Protein AF-A0A6N9BEQ2-F1 (afdb_monomer)

Secondary structure (DSSP, 8-state):
---EEEEEEETTEEEEEEEEEE-TTT--BS--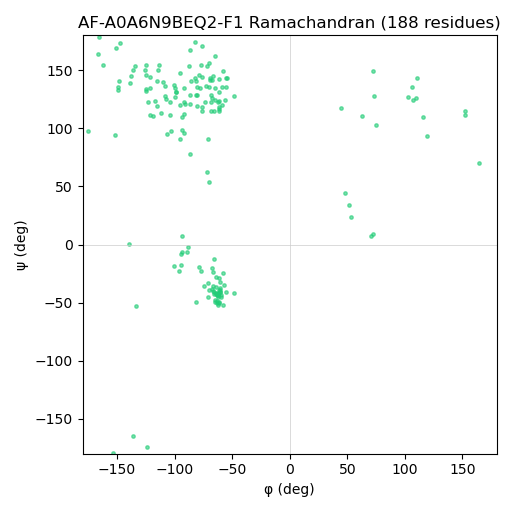-EEE--HIIIIIHHHHHHHHHHHHHHHHPPPEEEEE-TTS--EEEEEPPPPHHHHHHHHHHHHHHHHHHHHHHTS-SS-EEE--TT---EEEE-S--EEPPP---------------------------------PPPP-------------------

Mean predicted aligned error: 17.9 Å

Solvent-accessible surface area (backbone atoms only — not comparable to full-atom values): 12568 Å² total; per-residue (Å²): 105,76,52,73,42,60,64,48,78,59,94,95,44,48,28,41,32,45,28,37,42,20,28,74,93,73,69,39,87,29,59,86,53,52,73,47,61,51,55,56,62,67,48,52,46,55,50,53,46,52,48,53,33,53,51,25,48,58,58,27,56,59,68,67,48,76,48,62,49,99,82,70,81,52,78,48,76,50,68,58,80,76,51,72,69,24,52,52,27,42,51,50,23,52,51,42,60,50,52,46,49,58,54,58,74,68,37,74,93,60,66,46,72,48,62,68,95,82,64,76,72,37,77,49,68,81,47,84,70,43,70,53,76,76,83,70,86,74,70,84,73,83,90,77,86,88,87,83,86,83,85,87,87,90,83,83,84,90,89,88,81,82,84,88,80,93,77,86,83,85,85,82,82,85,76,88,81,86,90,88,85,89,82,90,90,82,89,85,89,131

Radius of gyration: 37.31 Å; Cα contacts (8 Å, |Δi|>4): 186; chains: 1; bounding box: 95×75×90 Å

Foldseek 3Di:
DWDWDQWDDDPNFIWGFTKTKAAPVPRDGDFDFDKAFLCCLPPVLLVVLVVLLVVLLVLLAFDWDWDADPVNPDTDTDTDDGDPRSVVSVVVSVVSVVVSVV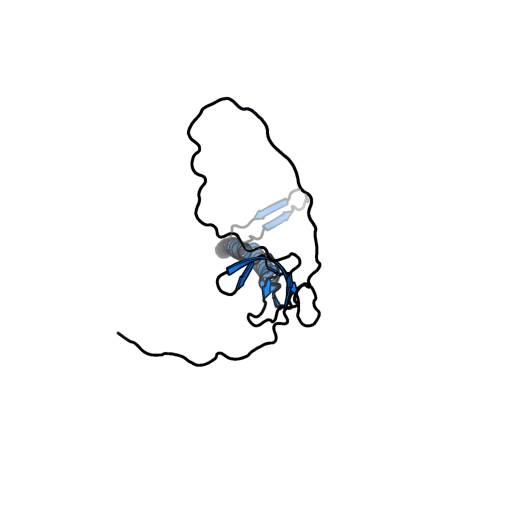SNVPGDPGIDTHDDPPRDIDMDTPDPIHGDPPPPPCDPDDDDDDDDDDDDDDDDDDDDDDDDDDDDDDDDDDDDDDDDDDDDDDDDDD

Nearest PDB structures (foldseek):
  6nr8-assembly1_4  TM=3.862E-01  e=1.967E+00  Homo sapiens
  6wd8-assembly1_L  TM=2.494E-01  e=7.812E+00  Escherichia coli

Sequence (190 aa):
MVIRIDRLALAGRSWAIEGWAVDPGCACYGIPGEVDRHWFQRVLLPSALAFAEGFLDAAARTARVVSRDASGNSITVESAAPRHRQQVHAGAAQAARLASRVLLESAPDGPTVRVPADTELVLVVTAPPEPERRADGAGPAPRGGLSGRDAPARGATPTRGSAPTRGAAPVAVIEGARGAVIAPGAGGAQ

Structure (mmCIF, N/CA/C/O backbone):
data_AF-A0A6N9BEQ2-F1
#
_entry.id   AF-A0A6N9BEQ2-F1
#
loop_
_atom_site.group_PDB
_atom_site.id
_atom_site.type_symbol
_atom_site.label_atom_id
_atom_site.label_alt_id
_atom_site.label_comp_id
_atom_site.label_asym_id
_atom_site.label_entity_id
_atom_site.label_seq_id
_atom_site.pdbx_PDB_ins_code
_atom_site.Cartn_x
_atom_site.Cartn_y
_atom_site.Cartn_z
_atom_site.occupancy
_atom_site.B_iso_or_equiv
_atom_site.auth_seq_id
_atom_site.auth_comp_id
_atom_site.auth_asym_id
_atom_site.auth_atom_id
_atom_site.pdbx_PDB_model_num
ATOM 1 N N . MET A 1 1 ? -4.927 4.057 15.854 1.00 84.25 1 MET A N 1
ATOM 2 C CA . MET A 1 1 ? -6.253 3.538 15.442 1.00 84.25 1 MET A CA 1
ATOM 3 C C . MET A 1 1 ? -7.146 3.534 16.670 1.00 84.25 1 MET A C 1
ATOM 5 O O . MET A 1 1 ? -6.615 3.276 17.739 1.00 84.25 1 MET A O 1
ATOM 9 N N . VAL A 1 2 ? -8.445 3.811 16.542 1.00 89.25 2 VAL A N 1
ATOM 10 C CA . VAL A 1 2 ? -9.420 3.723 17.645 1.00 89.25 2 VAL A CA 1
ATOM 11 C C . VAL A 1 2 ? -10.502 2.727 17.234 1.00 89.25 2 VAL A C 1
ATOM 13 O O . VAL A 1 2 ? -10.957 2.787 16.094 1.00 89.25 2 VAL A O 1
ATOM 16 N N . ILE A 1 3 ? -10.895 1.819 18.132 1.00 90.50 3 ILE A N 1
ATOM 17 C CA . ILE A 1 3 ? -12.021 0.902 17.910 1.00 90.50 3 ILE A CA 1
ATOM 18 C C . ILE A 1 3 ? -13.191 1.356 18.782 1.00 90.50 3 ILE A C 1
ATOM 20 O O . ILE A 1 3 ? -13.053 1.481 20.000 1.00 90.50 3 ILE A O 1
ATOM 24 N N . ARG A 1 4 ? -14.336 1.583 18.136 1.00 92.62 4 ARG A N 1
ATOM 25 C CA . ARG A 1 4 ? -15.634 1.776 18.785 1.00 92.62 4 ARG A CA 1
ATOM 26 C C . ARG A 1 4 ? -16.415 0.466 18.702 1.00 92.62 4 ARG A C 1
ATOM 28 O O . ARG A 1 4 ? -16.392 -0.197 17.665 1.00 92.62 4 ARG A O 1
ATOM 35 N N . ILE A 1 5 ? -17.066 0.087 19.792 1.00 92.81 5 ILE A N 1
ATOM 36 C CA . ILE A 1 5 ? -17.855 -1.136 19.921 1.00 92.81 5 ILE A CA 1
ATOM 37 C C . ILE A 1 5 ? -19.290 -0.713 20.226 1.00 92.81 5 ILE A C 1
ATOM 39 O O . ILE A 1 5 ? -19.574 -0.212 21.309 1.00 92.81 5 ILE A O 1
ATOM 43 N N . ASP A 1 6 ? -20.175 -0.928 19.251 1.00 94.50 6 ASP A N 1
ATOM 44 C CA . ASP A 1 6 ? -21.575 -0.470 19.294 1.00 94.50 6 ASP A CA 1
ATOM 45 C C . ASP A 1 6 ? -22.544 -1.546 19.823 1.00 94.50 6 ASP A C 1
ATOM 47 O O . ASP A 1 6 ? -23.736 -1.307 20.030 1.00 94.50 6 ASP A O 1
ATOM 51 N N . ARG A 1 7 ? -22.050 -2.778 20.004 1.00 92.38 7 ARG A N 1
ATOM 52 C CA . ARG A 1 7 ? -22.847 -3.920 20.455 1.00 92.38 7 ARG A CA 1
ATOM 53 C C . ARG A 1 7 ? -22.035 -4.898 21.285 1.00 92.38 7 ARG A C 1
ATOM 55 O O . ARG A 1 7 ? -20.910 -5.238 20.931 1.00 92.38 7 ARG A O 1
ATOM 62 N N . LEU A 1 8 ? -22.666 -5.416 22.334 1.00 91.12 8 LEU A N 1
ATOM 63 C CA . LEU A 1 8 ? -22.169 -6.534 23.130 1.00 91.12 8 LEU A CA 1
ATOM 64 C C . LEU A 1 8 ? -23.119 -7.726 22.979 1.00 91.12 8 LEU A C 1
ATOM 66 O O . LEU A 1 8 ? -24.340 -7.554 22.959 1.00 91.12 8 LEU A O 1
ATOM 70 N N . ALA A 1 9 ? -22.569 -8.937 22.895 1.00 92.00 9 ALA A N 1
ATOM 71 C CA . ALA A 1 9 ? -23.327 -10.184 22.922 1.00 92.00 9 ALA A CA 1
ATOM 72 C C . ALA A 1 9 ? -22.812 -11.068 24.066 1.00 92.00 9 ALA A C 1
ATOM 74 O O . ALA A 1 9 ? -21.630 -11.393 24.123 1.00 92.00 9 ALA A O 1
ATOM 75 N N . LEU A 1 10 ? -23.699 -11.444 24.988 1.00 89.62 10 LEU A N 1
ATOM 76 C CA . LEU A 1 10 ? -23.368 -12.222 26.186 1.00 89.62 10 LEU A CA 1
ATOM 77 C C . LEU A 1 10 ? -24.565 -13.101 26.573 1.00 89.62 10 LEU A C 1
ATOM 79 O O . LEU A 1 10 ? -25.706 -12.638 26.610 1.00 89.62 10 LEU A O 1
ATOM 83 N N . ALA A 1 11 ? -24.317 -14.384 26.850 1.00 90.31 11 ALA A N 1
ATOM 84 C CA . ALA A 1 11 ? -25.346 -15.358 27.242 1.00 90.31 11 ALA A CA 1
ATOM 85 C C . ALA A 1 11 ? -26.607 -15.350 26.337 1.00 90.31 11 ALA A C 1
ATOM 87 O O . ALA A 1 11 ? -27.739 -15.345 26.824 1.00 90.31 11 ALA A O 1
ATOM 88 N N . GLY A 1 12 ? -26.414 -15.293 25.011 1.00 91.44 12 GLY A N 1
ATOM 89 C CA . GLY A 1 12 ? -27.498 -15.342 24.017 1.00 91.44 12 GLY A CA 1
ATOM 90 C C . GLY A 1 12 ? -28.378 -14.086 23.924 1.00 91.44 12 GLY A C 1
ATOM 91 O O . GLY A 1 12 ? -29.398 -14.109 23.236 1.00 91.44 12 GLY A O 1
ATOM 92 N N . ARG A 1 13 ? -28.007 -12.994 24.600 1.00 90.88 13 ARG A N 1
ATOM 93 C CA . ARG A 1 13 ? -28.649 -11.675 24.494 1.00 90.88 13 ARG A CA 1
ATOM 94 C C . ARG A 1 13 ? -27.679 -10.672 23.873 1.00 90.88 13 ARG A C 1
ATOM 96 O O . ARG A 1 13 ? -26.465 -10.847 23.981 1.00 90.88 13 ARG A O 1
ATOM 103 N N . SER A 1 14 ? -28.219 -9.635 23.233 1.00 91.44 14 SER A N 1
ATOM 104 C CA . SER A 1 14 ? -27.434 -8.505 22.737 1.00 91.44 14 SER A CA 1
ATOM 105 C C . SER A 1 14 ? -27.916 -7.194 23.347 1.00 91.44 14 SER A C 1
ATOM 107 O O . SER A 1 14 ? -29.109 -7.007 23.599 1.00 91.44 14 SER A O 1
ATOM 109 N N . TRP A 1 15 ? -26.963 -6.305 23.602 1.00 91.50 15 TRP A N 1
ATOM 110 C CA . TRP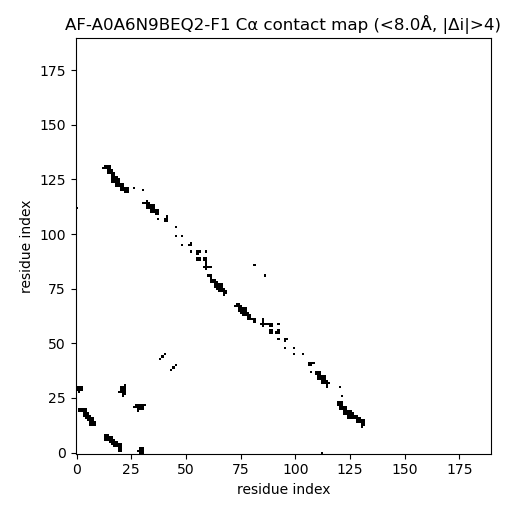 A 1 15 ? -27.185 -4.964 24.116 1.00 91.50 15 TRP A CA 1
ATOM 111 C C . TRP A 1 15 ? -26.541 -3.968 23.164 1.00 91.50 15 TRP A C 1
ATOM 113 O O . TRP A 1 15 ? -25.382 -4.148 22.774 1.00 91.50 15 TRP A O 1
ATOM 123 N N . ALA A 1 16 ? -27.284 -2.917 22.832 1.00 92.75 16 ALA A N 1
ATOM 124 C CA . ALA A 1 16 ? -26.704 -1.717 22.259 1.00 92.75 16 ALA A CA 1
ATOM 125 C C . ALA A 1 16 ? -25.864 -1.040 23.347 1.00 92.75 16 ALA A C 1
ATOM 127 O O . ALA A 1 16 ? -26.328 -0.849 24.475 1.00 92.75 16 ALA A O 1
ATOM 128 N N . ILE A 1 17 ? -24.617 -0.719 23.015 1.00 93.38 17 ILE A N 1
ATOM 129 C CA . ILE A 1 17 ? -23.694 -0.020 23.908 1.00 93.38 17 ILE A CA 1
ATOM 130 C C . ILE A 1 17 ? -23.000 1.091 23.136 1.00 93.38 17 ILE A C 1
ATOM 132 O O . ILE A 1 17 ? -22.811 0.985 21.930 1.00 93.38 17 ILE A O 1
ATOM 136 N N . GLU A 1 18 ? -22.575 2.133 23.838 1.00 93.31 18 GLU A N 1
ATOM 137 C CA . GLU A 1 18 ? -21.531 3.014 23.331 1.00 93.31 18 GLU A CA 1
ATOM 138 C C . GLU A 1 18 ? -20.248 2.655 24.079 1.00 93.31 18 GLU A C 1
ATOM 140 O O . GLU A 1 18 ? -20.169 2.810 25.300 1.00 93.31 18 GLU A O 1
ATOM 145 N N . GLY A 1 19 ? -19.284 2.075 23.366 1.00 91.62 19 GLY A N 1
ATOM 146 C CA . GLY A 1 19 ? -18.069 1.540 23.961 1.00 91.62 19 GLY A CA 1
ATOM 147 C C . GLY A 1 19 ? -16.817 1.865 23.158 1.00 91.62 19 GLY A C 1
ATOM 148 O O . GLY A 1 19 ? -16.834 1.880 21.928 1.00 91.62 19 GLY A O 1
ATOM 149 N N . TRP A 1 20 ? -15.711 2.084 23.860 1.00 93.25 20 TRP A N 1
ATOM 150 C CA . TRP A 1 20 ? -14.403 2.372 23.279 1.00 93.25 20 TRP A CA 1
ATOM 151 C C . TRP A 1 20 ? -13.375 1.370 23.801 1.00 93.25 20 TRP A C 1
ATOM 153 O O . TRP A 1 20 ? -13.304 1.119 25.005 1.00 93.25 20 TRP A O 1
ATOM 163 N N . ALA A 1 21 ? -12.581 0.793 22.898 1.00 91.94 21 ALA A N 1
ATOM 164 C CA . ALA A 1 21 ? -11.468 -0.069 23.283 1.00 91.94 21 ALA A CA 1
ATOM 165 C C . ALA A 1 21 ? -10.249 0.780 23.680 1.00 91.94 21 ALA A C 1
ATOM 167 O O . ALA A 1 21 ? -9.817 1.651 22.913 1.00 91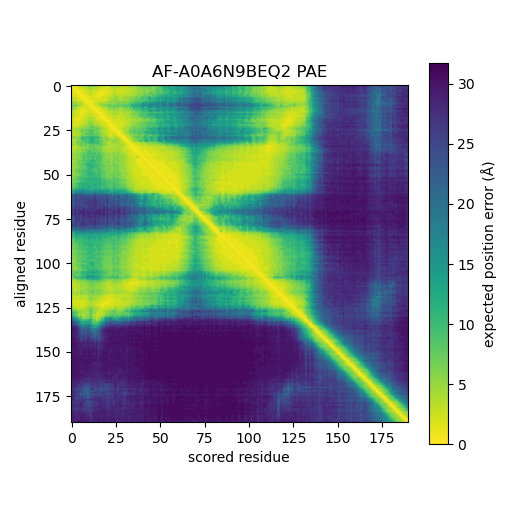.94 21 ALA A O 1
ATOM 168 N N . VAL A 1 22 ? -9.691 0.505 24.858 1.00 92.25 22 VAL A N 1
ATOM 169 C CA . VAL A 1 22 ? -8.506 1.175 25.413 1.00 92.25 22 VAL A CA 1
ATOM 170 C C . VAL A 1 22 ? -7.417 0.164 25.769 1.00 92.25 22 VAL A C 1
ATOM 172 O O . VAL A 1 22 ? -7.696 -1.009 26.029 1.00 92.25 22 VAL A O 1
ATOM 175 N N . ASP A 1 23 ? -6.172 0.636 25.776 1.00 90.31 23 ASP A N 1
ATOM 176 C CA . ASP A 1 23 ? -5.000 -0.147 26.179 1.00 90.31 23 ASP A CA 1
ATOM 177 C C . ASP A 1 23 ? -5.054 -0.463 27.695 1.00 90.31 23 ASP A C 1
ATOM 179 O O . ASP A 1 23 ? -5.181 0.477 28.491 1.00 90.31 23 ASP A O 1
ATOM 183 N N . PRO A 1 24 ? -4.951 -1.737 28.131 1.00 89.50 24 PRO A N 1
ATOM 184 C CA . PRO A 1 24 ? -4.977 -2.104 29.552 1.00 89.50 24 PRO A CA 1
ATOM 185 C C . PRO A 1 24 ? -3.830 -1.489 30.373 1.00 89.50 24 PRO A C 1
ATOM 187 O O . PRO A 1 24 ? -4.000 -1.241 31.565 1.00 89.50 24 PRO A O 1
ATOM 190 N N . GLY A 1 25 ? -2.673 -1.222 29.761 1.00 87.56 25 GLY A N 1
ATOM 191 C CA . GLY A 1 25 ? -1.476 -0.730 30.442 1.00 87.56 25 GLY A CA 1
ATOM 192 C C . GLY A 1 25 ? -1.508 0.758 30.797 1.00 87.56 25 GLY A C 1
ATOM 193 O O . GLY A 1 25 ? -0.794 1.176 31.708 1.00 87.56 25 GLY A O 1
ATOM 194 N N . CYS A 1 26 ? -2.322 1.569 30.110 1.00 87.75 26 CYS A N 1
ATOM 195 C CA . CYS A 1 26 ? -2.415 3.013 30.378 1.00 87.75 26 CYS A CA 1
ATOM 196 C C . CYS A 1 26 ? -3.828 3.614 30.324 1.00 87.75 26 CYS A C 1
ATOM 198 O O . CYS A 1 26 ? -3.970 4.822 30.510 1.00 87.75 26 CYS A O 1
ATOM 200 N N . ALA A 1 27 ? -4.865 2.809 30.058 1.00 86.94 27 ALA A N 1
ATOM 201 C CA . ALA A 1 27 ? -6.239 3.256 29.800 1.00 86.94 27 ALA A CA 1
ATOM 202 C C . ALA A 1 27 ? -6.350 4.323 28.686 1.00 86.94 27 ALA A C 1
ATOM 204 O O . ALA A 1 27 ? -7.301 5.107 28.638 1.00 86.94 27 ALA A O 1
ATOM 205 N N . CYS A 1 28 ? -5.370 4.362 27.779 1.00 87.00 28 CYS A N 1
ATOM 206 C CA . CYS A 1 28 ? -5.309 5.327 26.692 1.00 87.00 28 CYS A CA 1
ATOM 207 C C . CYS A 1 28 ? -6.243 4.934 25.543 1.00 87.00 28 CYS A C 1
ATOM 209 O O . CYS A 1 28 ? -6.376 3.757 25.203 1.00 87.00 28 CYS A O 1
ATOM 211 N N . TYR A 1 29 ? -6.819 5.931 24.867 1.00 83.88 29 TYR A N 1
ATOM 212 C CA . TYR A 1 29 ? -7.528 5.695 23.612 1.00 83.88 29 TYR A CA 1
ATOM 213 C C . TYR A 1 29 ? -6.561 5.286 22.503 1.00 83.88 29 TYR A C 1
ATOM 215 O O . TYR A 1 29 ? -5.678 6.048 22.106 1.00 83.88 29 TYR A O 1
ATOM 223 N N . GLY A 1 30 ? -6.821 4.112 21.938 1.00 80.00 30 GLY A N 1
ATOM 224 C CA . GLY A 1 30 ? -6.093 3.570 20.805 1.00 80.00 30 GLY A CA 1
ATOM 225 C C . GLY A 1 30 ? -5.236 2.370 21.176 1.00 80.00 30 GLY A C 1
ATOM 226 O O . GLY A 1 30 ? -4.667 2.291 22.256 1.00 80.00 30 GLY A O 1
ATOM 227 N N . ILE A 1 31 ? -5.188 1.420 20.249 1.00 82.69 31 ILE A N 1
ATOM 228 C CA . ILE A 1 31 ? -4.613 0.092 20.468 1.00 82.69 31 ILE A CA 1
ATOM 229 C C . ILE A 1 31 ? -3.194 0.057 19.886 1.00 82.69 31 ILE A C 1
ATOM 231 O O . ILE A 1 31 ? -3.018 0.527 18.750 1.00 82.69 31 ILE A O 1
ATOM 235 N N . PRO A 1 32 ? -2.194 -0.491 20.604 1.00 78.88 32 PRO A N 1
ATOM 236 C CA . PRO A 1 32 ? -0.874 -0.743 20.042 1.00 78.88 32 PRO A CA 1
ATOM 237 C C . PRO A 1 32 ? -0.981 -1.732 18.876 1.00 78.88 32 PRO A C 1
ATOM 239 O O . PRO A 1 32 ? -1.617 -2.778 18.970 1.00 78.88 32 PRO A O 1
ATOM 242 N N . GLY A 1 33 ? -0.364 -1.394 17.748 1.00 84.44 33 GLY A N 1
ATOM 243 C CA . GLY A 1 33 ? -0.406 -2.222 16.550 1.00 84.44 33 GLY A CA 1
ATOM 244 C C . GLY A 1 33 ? 0.701 -1.851 15.577 1.00 84.44 33 GLY A C 1
ATOM 245 O O . GLY A 1 33 ? 1.189 -0.718 15.562 1.00 84.44 33 GLY A O 1
ATOM 246 N N . GLU A 1 34 ? 1.098 -2.814 14.755 1.00 88.06 34 GLU A N 1
ATOM 247 C CA . GLU A 1 34 ? 2.148 -2.628 13.762 1.00 88.06 34 GLU A CA 1
ATOM 248 C C . GLU A 1 34 ? 1.626 -1.769 12.608 1.00 88.06 34 GLU A C 1
ATOM 250 O O . GLU A 1 34 ? 0.629 -2.100 11.962 1.00 88.06 34 GLU A O 1
ATOM 255 N N . VAL A 1 35 ? 2.295 -0.645 12.349 1.00 91.88 35 VAL A N 1
ATOM 256 C CA . VAL A 1 35 ? 1.926 0.284 11.274 1.00 91.88 35 VAL A CA 1
ATOM 257 C C . VAL A 1 35 ? 2.691 -0.079 10.006 1.00 91.88 35 VAL A C 1
ATOM 259 O O . VAL A 1 35 ? 3.818 0.378 9.797 1.00 91.88 35 VAL A O 1
ATOM 262 N N . ASP A 1 36 ? 2.053 -0.847 9.126 1.00 92.62 36 ASP A N 1
ATOM 263 C CA . ASP A 1 36 ? 2.535 -1.030 7.761 1.00 92.62 36 ASP A CA 1
ATOM 264 C C . ASP A 1 36 ? 2.216 0.230 6.947 1.00 92.62 36 ASP A C 1
ATOM 266 O O . ASP A 1 36 ? 1.059 0.610 6.752 1.00 92.62 36 ASP A O 1
ATOM 270 N N . ARG A 1 37 ? 3.265 0.926 6.505 1.00 93.75 37 ARG A N 1
ATOM 271 C CA . ARG A 1 37 ? 3.153 2.186 5.755 1.00 93.75 37 ARG A CA 1
ATOM 272 C C . ARG A 1 37 ? 3.065 1.980 4.243 1.00 93.75 37 ARG A C 1
ATOM 274 O O . ARG A 1 37 ? 2.900 2.976 3.534 1.00 93.75 37 ARG A O 1
ATOM 281 N N . HIS A 1 38 ? 3.220 0.741 3.762 1.00 95.25 38 HIS A N 1
ATOM 282 C CA . HIS A 1 38 ? 3.280 0.382 2.340 1.00 95.25 38 HIS A CA 1
ATOM 283 C C . HIS A 1 38 ? 4.305 1.211 1.545 1.00 95.25 38 HIS A C 1
ATOM 285 O O . HIS A 1 38 ? 4.085 1.541 0.385 1.00 95.25 38 HIS A O 1
ATOM 291 N N . TRP A 1 39 ? 5.434 1.598 2.160 1.00 92.94 39 TRP A N 1
ATOM 292 C CA . TRP A 1 39 ? 6.442 2.472 1.525 1.00 92.94 39 TRP A CA 1
ATOM 293 C C . TRP A 1 39 ? 6.982 1.910 0.206 1.00 92.94 39 TRP A C 1
ATOM 295 O O . TRP A 1 39 ? 7.257 2.673 -0.723 1.00 92.94 39 TRP A O 1
ATOM 305 N N . PHE A 1 40 ? 7.123 0.585 0.111 1.00 93.25 40 PHE A N 1
ATOM 306 C CA . PHE A 1 40 ? 7.548 -0.067 -1.122 1.00 93.25 40 PHE A CA 1
ATOM 307 C C . PHE A 1 40 ? 6.527 0.182 -2.240 1.00 93.25 40 PHE A C 1
ATOM 309 O O . PHE A 1 40 ? 6.884 0.702 -3.290 1.00 93.25 40 PHE A O 1
ATOM 316 N N . GLN A 1 41 ? 5.251 -0.103 -1.984 1.00 94.56 41 GLN A N 1
ATOM 317 C CA . GLN A 1 41 ? 4.150 0.023 -2.937 1.00 94.56 41 GLN A CA 1
ATOM 318 C C . GLN A 1 41 ? 3.801 1.487 -3.253 1.00 94.56 41 GLN A C 1
ATOM 320 O O . GLN A 1 41 ? 3.411 1.786 -4.375 1.00 94.56 41 GLN A O 1
ATOM 325 N N . ARG A 1 42 ? 3.952 2.401 -2.285 1.00 91.38 42 ARG A N 1
ATOM 326 C CA . ARG A 1 42 ? 3.522 3.810 -2.385 1.00 91.38 42 ARG A CA 1
ATOM 327 C C . ARG A 1 42 ? 4.608 4.778 -2.850 1.00 91.38 42 ARG A C 1
ATOM 329 O O . ARG A 1 42 ? 4.276 5.886 -3.255 1.00 91.38 42 ARG A O 1
ATOM 336 N N . VAL A 1 43 ? 5.890 4.404 -2.782 1.00 92.25 43 VAL A N 1
ATOM 337 C CA . VAL A 1 43 ? 7.007 5.280 -3.192 1.00 92.25 43 VAL A CA 1
ATOM 338 C C . VAL A 1 43 ? 8.019 4.560 -4.070 1.00 92.25 43 VAL A C 1
ATOM 340 O O . VAL A 1 43 ? 8.309 5.045 -5.164 1.00 92.25 43 VAL A O 1
ATOM 343 N N . LEU A 1 44 ? 8.554 3.412 -3.644 1.00 94.12 44 LEU A N 1
ATOM 344 C CA . LEU A 1 44 ? 9.650 2.783 -4.388 1.00 94.12 44 LEU A CA 1
ATOM 345 C C . LEU A 1 44 ? 9.179 2.182 -5.721 1.00 94.12 44 LEU A C 1
ATOM 347 O O . LEU A 1 44 ? 9.808 2.415 -6.750 1.00 94.12 44 LEU A O 1
ATOM 351 N N . LEU A 1 45 ? 8.051 1.471 -5.717 1.00 94.88 45 LEU A N 1
ATOM 352 C CA . LEU A 1 45 ? 7.451 0.862 -6.901 1.00 94.88 45 LEU A CA 1
ATOM 353 C C . LEU A 1 45 ? 7.013 1.915 -7.945 1.00 94.88 45 LEU A C 1
ATOM 355 O O . LEU A 1 45 ? 7.467 1.793 -9.081 1.00 94.88 45 LEU A O 1
ATOM 359 N N . PRO A 1 46 ? 6.255 2.985 -7.611 1.00 93.81 46 PRO A N 1
ATOM 360 C CA . PRO A 1 46 ? 5.965 4.071 -8.552 1.00 93.81 46 PRO A CA 1
ATOM 361 C C . PRO A 1 46 ? 7.227 4.703 -9.144 1.00 93.81 46 PRO A C 1
ATOM 363 O O . PRO A 1 46 ? 7.282 4.960 -10.344 1.00 93.81 46 PRO A O 1
ATOM 366 N N . SER A 1 47 ? 8.263 4.905 -8.322 1.00 94.38 47 SER A N 1
ATOM 367 C CA . SER A 1 47 ? 9.536 5.481 -8.774 1.00 94.38 47 SER A CA 1
ATOM 368 C C . SER A 1 47 ? 10.267 4.556 -9.755 1.00 94.38 47 SER A C 1
ATOM 370 O O . SER A 1 47 ? 10.775 5.014 -10.777 1.00 94.38 47 SER A O 1
ATOM 372 N N . ALA A 1 48 ? 10.290 3.248 -9.478 1.00 94.69 48 ALA A N 1
ATOM 373 C CA . ALA A 1 48 ? 10.890 2.243 -10.352 1.00 94.69 48 ALA A CA 1
ATOM 374 C C . ALA A 1 48 ? 10.125 2.092 -11.680 1.00 94.69 48 ALA A C 1
ATOM 376 O O . ALA A 1 48 ? 10.748 1.982 -12.737 1.00 94.69 48 ALA A O 1
ATOM 377 N N . LEU A 1 49 ? 8.790 2.138 -11.637 1.00 94.75 49 LEU A N 1
ATOM 378 C CA . LEU A 1 49 ? 7.925 2.105 -12.819 1.00 94.75 49 LEU A CA 1
ATOM 379 C C . LEU A 1 49 ? 8.133 3.349 -13.697 1.00 94.75 49 LEU A C 1
ATOM 381 O O . LEU A 1 49 ? 8.416 3.214 -14.886 1.00 94.75 49 LEU A O 1
ATOM 385 N N . ALA A 1 50 ? 8.104 4.550 -13.108 1.00 94.69 50 ALA A N 1
ATOM 386 C CA . ALA A 1 50 ? 8.363 5.802 -13.821 1.00 94.69 50 ALA A CA 1
ATOM 387 C C . ALA A 1 50 ? 9.777 5.850 -14.434 1.00 94.69 50 ALA A C 1
ATOM 389 O O . ALA A 1 50 ? 9.954 6.328 -15.556 1.00 94.69 50 ALA A O 1
ATOM 390 N N . PHE A 1 51 ? 10.785 5.311 -13.736 1.00 95.50 51 PHE A N 1
ATOM 391 C CA . PHE A 1 51 ? 12.136 5.156 -14.279 1.00 95.50 51 PHE A CA 1
ATOM 392 C C . PHE A 1 51 ? 12.165 4.210 -15.489 1.00 95.50 51 PHE A C 1
ATOM 394 O O . PHE A 1 51 ? 12.727 4.564 -16.527 1.00 95.50 51 PHE A O 1
ATOM 401 N N . ALA A 1 52 ? 11.543 3.030 -15.385 1.00 94.19 52 ALA A N 1
ATOM 402 C CA . ALA A 1 52 ? 11.497 2.053 -16.472 1.00 94.19 52 ALA A CA 1
ATOM 403 C C . ALA A 1 52 ? 10.767 2.602 -17.711 1.00 94.19 52 ALA A C 1
ATOM 405 O O . ALA A 1 52 ? 11.253 2.450 -18.832 1.00 94.19 52 ALA A O 1
ATOM 406 N N . GLU A 1 53 ? 9.646 3.301 -17.517 1.00 93.81 53 GLU A N 1
ATOM 407 C CA . GLU A 1 53 ? 8.933 4.001 -18.588 1.00 93.81 53 GLU A CA 1
ATOM 408 C C . GLU A 1 53 ? 9.787 5.088 -19.240 1.00 93.81 53 GLU A C 1
ATOM 410 O O . GLU A 1 53 ? 9.901 5.114 -20.464 1.00 93.81 53 GLU A O 1
ATOM 415 N N . GLY A 1 54 ? 10.418 5.958 -18.443 1.00 93.69 54 GLY A N 1
ATOM 416 C CA . GLY A 1 54 ? 11.277 7.029 -18.951 1.00 93.69 54 GLY A CA 1
ATOM 417 C C . GLY A 1 54 ? 12.481 6.500 -19.733 1.00 93.69 54 GLY A C 1
ATOM 418 O O . GLY A 1 54 ? 12.826 7.045 -20.782 1.00 93.69 54 GLY A O 1
ATOM 419 N N . PHE A 1 55 ? 13.085 5.401 -19.271 1.00 95.25 55 PHE A N 1
ATOM 420 C CA . PHE A 1 55 ? 14.173 4.719 -19.969 1.00 95.25 55 PHE A CA 1
ATOM 421 C C . PHE A 1 55 ? 13.717 4.116 -21.306 1.00 95.25 55 PHE A C 1
ATOM 423 O O . PHE A 1 55 ? 14.372 4.322 -22.329 1.00 95.25 55 PHE A O 1
ATOM 430 N N . LEU A 1 56 ? 12.588 3.399 -21.324 1.00 94.75 56 LEU A N 1
ATOM 431 C CA . LEU A 1 56 ? 12.056 2.785 -22.545 1.00 94.75 56 LEU A CA 1
ATOM 432 C C . LEU A 1 56 ? 11.578 3.834 -23.558 1.00 94.75 56 LEU A C 1
ATOM 434 O O . LEU A 1 56 ? 11.826 3.679 -24.754 1.00 94.75 56 LEU A O 1
ATOM 438 N N . ASP A 1 57 ? 10.961 4.923 -23.097 1.00 93.56 57 ASP A N 1
ATOM 439 C CA . ASP A 1 57 ? 10.576 6.054 -23.944 1.00 93.56 57 ASP A CA 1
ATOM 440 C C . ASP A 1 57 ? 11.809 6.746 -24.545 1.00 93.56 57 ASP A C 1
ATOM 442 O O . ASP A 1 57 ? 11.839 7.024 -25.742 1.00 93.56 57 ASP A O 1
ATOM 446 N N . ALA A 1 58 ? 12.876 6.943 -23.761 1.00 92.44 58 ALA A N 1
ATOM 447 C CA . ALA A 1 58 ? 14.144 7.461 -24.271 1.00 92.44 58 ALA A CA 1
ATOM 448 C C . ALA A 1 58 ? 14.784 6.522 -25.313 1.00 92.44 58 ALA A C 1
ATOM 450 O O . ALA A 1 58 ? 15.210 6.988 -26.370 1.00 92.44 58 ALA A O 1
ATOM 451 N N . ALA A 1 59 ? 14.795 5.207 -25.065 1.00 91.44 59 ALA A N 1
ATOM 452 C CA . ALA A 1 59 ? 15.317 4.197 -25.992 1.00 91.44 59 ALA A CA 1
ATOM 453 C C . ALA A 1 59 ? 14.492 4.062 -27.291 1.00 91.44 59 ALA A C 1
ATOM 455 O O . ALA A 1 59 ? 15.014 3.629 -28.323 1.00 91.44 59 ALA A O 1
ATOM 456 N N . ALA A 1 60 ? 13.215 4.450 -27.261 1.00 91.56 60 ALA A N 1
ATOM 457 C CA . ALA A 1 60 ? 12.331 4.483 -28.422 1.00 91.56 60 ALA A CA 1
ATOM 458 C C . ALA A 1 60 ? 12.552 5.704 -29.338 1.00 91.56 60 ALA A C 1
ATOM 460 O O . ALA A 1 60 ? 12.144 5.677 -30.503 1.00 91.56 60 ALA A O 1
ATOM 461 N N . ARG A 1 61 ? 13.185 6.781 -28.850 1.00 88.44 61 ARG A N 1
ATOM 462 C CA . ARG A 1 61 ? 13.339 8.033 -29.611 1.00 88.44 61 ARG A CA 1
ATOM 463 C C . ARG A 1 61 ? 14.291 7.874 -30.797 1.00 88.44 61 ARG A C 1
ATOM 465 O O . ARG A 1 61 ? 15.336 7.224 -30.724 1.00 88.44 61 ARG A O 1
ATOM 472 N N . THR A 1 62 ? 13.944 8.526 -31.904 1.00 85.12 62 THR A N 1
ATOM 473 C CA . THR A 1 62 ? 14.843 8.707 -33.046 1.00 85.12 62 THR A CA 1
ATOM 474 C C . THR A 1 62 ? 15.723 9.933 -32.844 1.00 85.12 62 THR A C 1
ATOM 476 O O . THR A 1 62 ? 15.281 10.965 -32.336 1.00 85.12 62 THR A O 1
ATOM 479 N N . ALA A 1 63 ? 16.991 9.821 -33.243 1.00 77.00 63 ALA A N 1
ATOM 480 C CA . ALA A 1 63 ? 17.888 10.966 -33.280 1.00 77.00 63 ALA A CA 1
ATOM 481 C C . ALA A 1 63 ? 17.377 11.980 -34.315 1.00 77.00 63 ALA A C 1
ATOM 483 O O . ALA A 1 63 ? 17.015 11.603 -35.433 1.00 77.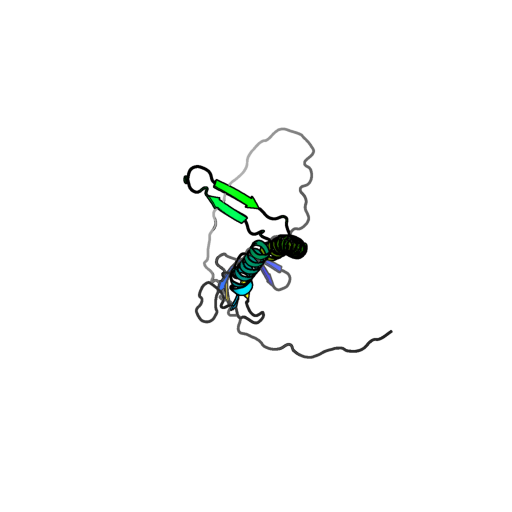00 63 ALA A O 1
ATOM 484 N N . ARG A 1 64 ? 17.368 13.259 -33.933 1.00 77.06 64 ARG A N 1
ATOM 485 C CA . ARG A 1 64 ? 17.107 14.379 -34.838 1.00 77.06 64 ARG A CA 1
ATOM 486 C C . ARG A 1 64 ? 18.405 15.134 -35.055 1.00 77.06 64 ARG A C 1
ATOM 488 O O . ARG A 1 64 ? 19.048 15.524 -34.082 1.00 77.06 64 ARG A O 1
ATOM 495 N N . VAL A 1 65 ? 18.772 15.342 -36.311 1.00 73.25 65 VAL A N 1
ATOM 496 C CA . VAL A 1 65 ? 19.871 16.232 -36.678 1.00 73.25 65 VAL A CA 1
ATOM 497 C C . VAL A 1 65 ? 19.266 17.609 -36.904 1.00 73.25 65 VAL A C 1
ATOM 499 O O . VAL A 1 65 ? 18.364 17.771 -37.721 1.00 73.25 65 VAL A O 1
ATOM 502 N N . VAL A 1 66 ? 19.736 18.594 -36.145 1.00 75.69 66 VAL A N 1
ATOM 503 C CA . VAL A 1 66 ? 19.358 19.996 -36.327 1.00 75.69 66 VAL A CA 1
ATOM 504 C C . VAL A 1 66 ? 20.526 20.683 -37.017 1.00 75.69 66 VAL A C 1
ATOM 506 O O . VAL A 1 66 ? 21.507 21.041 -36.367 1.00 75.69 66 VAL A O 1
ATOM 509 N N . SER A 1 67 ? 20.444 20.824 -38.337 1.00 71.00 67 SER A N 1
ATOM 510 C CA . SER A 1 67 ? 21.411 21.595 -39.113 1.00 71.00 67 SER A CA 1
ATOM 511 C C . SER A 1 67 ? 20.924 23.038 -39.245 1.00 71.00 67 SER A C 1
ATOM 513 O O . SER A 1 67 ? 19.753 23.313 -39.505 1.00 71.00 67 SER A O 1
ATOM 515 N N . ARG A 1 68 ? 21.837 23.981 -39.022 1.00 75.88 68 ARG A N 1
ATOM 516 C CA . ARG A 1 68 ? 21.632 25.412 -39.259 1.00 75.88 68 ARG A CA 1
ATOM 517 C C . ARG A 1 68 ? 22.467 25.790 -40.475 1.00 75.88 68 ARG A C 1
ATOM 519 O O . ARG A 1 68 ? 23.609 25.341 -40.576 1.00 75.88 68 ARG A O 1
ATOM 526 N N . ASP A 1 69 ? 21.911 26.582 -41.387 1.00 77.56 69 ASP A N 1
ATOM 527 C CA . ASP A 1 69 ? 22.694 27.090 -42.517 1.00 77.56 69 ASP A CA 1
ATOM 528 C C . ASP A 1 69 ? 23.818 28.042 -42.057 1.00 77.56 69 ASP A C 1
ATOM 530 O O . ASP A 1 69 ? 23.809 28.569 -40.941 1.00 77.56 69 ASP A O 1
ATOM 534 N N . ALA A 1 70 ? 24.807 28.271 -42.924 1.00 74.75 70 ALA A N 1
ATOM 535 C CA . ALA A 1 70 ? 25.943 29.145 -42.619 1.00 74.75 70 ALA A CA 1
ATOM 536 C C . ALA A 1 70 ? 25.553 30.630 -42.442 1.00 74.75 70 ALA A C 1
ATOM 538 O O . ALA A 1 70 ? 26.362 31.421 -41.963 1.00 74.75 70 ALA A O 1
ATOM 539 N N . SER A 1 71 ? 24.328 31.012 -42.814 1.00 79.12 71 SER A N 1
ATOM 540 C CA . SER A 1 71 ? 23.767 32.359 -42.654 1.00 79.12 71 SER A CA 1
ATOM 541 C C . SER A 1 71 ? 22.959 32.516 -41.357 1.00 79.12 71 SER A C 1
ATOM 543 O O . SER A 1 71 ? 22.529 33.618 -41.029 1.00 79.12 71 SER A O 1
ATOM 545 N N . GLY A 1 72 ? 22.748 31.426 -40.615 1.00 74.44 72 GLY A N 1
ATOM 546 C CA . GLY A 1 72 ? 21.960 31.371 -39.391 1.00 74.44 72 GLY A CA 1
ATOM 547 C C . GLY A 1 72 ? 20.447 31.528 -39.568 1.00 74.44 72 GLY A C 1
ATOM 548 O O . GLY A 1 72 ? 19.757 31.641 -38.555 1.00 74.44 72 GLY A O 1
ATOM 549 N N . ASN A 1 73 ? 19.942 31.545 -40.805 1.00 75.31 73 ASN A N 1
ATOM 550 C CA . ASN A 1 73 ? 18.607 32.063 -41.124 1.00 75.31 73 ASN A CA 1
ATOM 551 C C . ASN A 1 73 ? 17.544 30.963 -41.307 1.00 75.31 73 ASN A C 1
ATOM 553 O O . ASN A 1 73 ? 16.351 31.235 -41.182 1.00 75.31 73 ASN A O 1
ATOM 557 N N . SER A 1 74 ? 17.958 29.715 -41.547 1.00 68.62 74 SER A N 1
ATOM 558 C CA . SER A 1 74 ? 17.091 28.533 -41.526 1.00 68.62 74 SER A CA 1
ATOM 559 C C . SER A 1 74 ? 17.607 27.440 -40.581 1.00 68.62 74 SER A C 1
ATOM 561 O O . SER A 1 74 ? 18.808 27.295 -40.325 1.00 68.62 74 SER A O 1
ATOM 563 N N . ILE A 1 75 ? 16.659 26.672 -40.037 1.00 76.12 75 ILE A N 1
ATOM 564 C CA . ILE A 1 75 ? 16.902 25.501 -39.193 1.00 76.12 75 ILE A CA 1
ATOM 565 C C . ILE A 1 75 ? 16.229 24.307 -39.867 1.00 76.12 75 ILE A C 1
ATOM 567 O O . ILE A 1 75 ? 15.001 24.219 -39.896 1.00 76.12 75 ILE A O 1
ATOM 571 N N . THR A 1 76 ? 17.030 23.375 -40.370 1.00 72.56 76 THR A N 1
ATOM 572 C CA . THR A 1 76 ? 16.549 22.116 -40.940 1.00 72.56 76 THR A CA 1
ATOM 573 C C . THR A 1 76 ? 16.605 21.039 -39.863 1.00 72.56 76 THR A C 1
ATOM 575 O O . THR A 1 76 ? 17.662 20.750 -39.302 1.00 72.56 76 THR A O 1
ATOM 578 N N . VAL A 1 77 ? 15.451 20.449 -39.545 1.00 73.88 77 VAL A N 1
ATOM 579 C CA . VAL A 1 77 ? 15.336 19.366 -38.557 1.00 73.88 77 VAL A CA 1
ATOM 580 C C . VAL A 1 77 ? 15.100 18.053 -39.287 1.00 73.88 77 VAL A C 1
ATOM 582 O O . VAL A 1 77 ? 13.965 17.695 -39.603 1.00 73.88 77 VAL A O 1
ATOM 585 N N . GLU A 1 78 ? 16.173 17.313 -39.538 1.00 71.00 78 GLU A N 1
ATOM 586 C CA . GLU A 1 78 ? 16.096 16.005 -40.174 1.00 71.00 78 GLU A CA 1
ATOM 587 C C . GLU A 1 78 ? 15.859 14.924 -39.110 1.00 71.00 78 GLU A C 1
ATOM 589 O O . GLU A 1 78 ? 16.624 14.771 -38.154 1.00 71.00 78 GLU A O 1
ATOM 594 N N . SER A 1 79 ? 14.754 14.188 -39.243 1.00 73.31 79 SER A N 1
ATOM 595 C CA . SER A 1 79 ? 14.370 13.115 -38.319 1.00 73.31 79 SER A CA 1
ATOM 596 C C . SER A 1 79 ? 14.475 11.771 -39.027 1.00 73.31 79 SER A C 1
ATOM 598 O O . SER A 1 79 ? 13.705 11.492 -39.943 1.00 73.31 79 SER A O 1
ATOM 600 N N . ALA A 1 80 ? 15.409 10.924 -38.593 1.00 75.62 80 ALA A N 1
ATOM 601 C CA . ALA A 1 80 ? 15.563 9.591 -39.164 1.00 75.62 80 ALA A CA 1
ATOM 602 C C . ALA A 1 80 ? 14.346 8.699 -38.851 1.00 75.62 80 ALA A C 1
ATOM 604 O O . ALA A 1 80 ? 13.780 8.763 -37.754 1.00 75.62 80 ALA A O 1
ATOM 605 N N . ALA A 1 81 ? 13.977 7.828 -39.794 1.00 79.75 81 ALA A N 1
ATOM 606 C CA . ALA A 1 81 ? 12.918 6.842 -39.595 1.00 79.75 81 ALA A CA 1
ATOM 607 C C . ALA A 1 81 ? 13.264 5.865 -38.442 1.00 79.75 81 ALA A C 1
ATOM 609 O O . ALA A 1 81 ? 14.431 5.474 -38.309 1.00 79.75 81 ALA A O 1
ATOM 610 N N . PRO A 1 82 ? 12.286 5.432 -37.618 1.00 79.06 82 PRO A N 1
ATOM 611 C CA . PRO A 1 82 ? 12.540 4.494 -36.528 1.00 79.06 82 PRO A CA 1
ATOM 612 C C . PRO A 1 82 ? 13.066 3.151 -37.036 1.00 79.06 82 PRO A C 1
ATOM 614 O O . PRO A 1 82 ? 12.413 2.464 -37.822 1.00 79.06 82 PRO A O 1
ATOM 617 N N . ARG A 1 83 ? 14.234 2.742 -36.537 1.00 88.62 83 ARG A N 1
ATOM 618 C CA . ARG A 1 83 ? 14.789 1.402 -36.762 1.00 88.62 83 ARG A CA 1
ATOM 619 C C . ARG A 1 83 ? 13.950 0.372 -36.004 1.00 88.62 83 ARG A C 1
ATOM 621 O O . ARG A 1 83 ? 13.383 0.684 -34.959 1.00 88.62 83 ARG A O 1
ATOM 628 N N . HIS A 1 84 ? 13.966 -0.884 -36.448 1.00 90.12 84 HIS A N 1
ATOM 629 C CA . HIS A 1 84 ? 13.211 -1.974 -35.814 1.00 90.12 84 HIS A CA 1
ATOM 630 C C . HIS A 1 84 ? 13.390 -2.047 -34.279 1.00 90.12 84 HIS A C 1
ATOM 632 O O . HIS A 1 84 ? 12.410 -2.153 -33.549 1.00 90.12 84 HIS A O 1
ATOM 638 N N . ARG A 1 85 ? 14.618 -1.871 -33.758 1.00 87.38 85 ARG A N 1
ATOM 639 C CA . ARG A 1 85 ? 14.870 -1.827 -32.300 1.00 87.38 85 ARG A CA 1
ATOM 640 C C . ARG A 1 85 ? 14.118 -0.692 -31.586 1.00 87.38 85 AR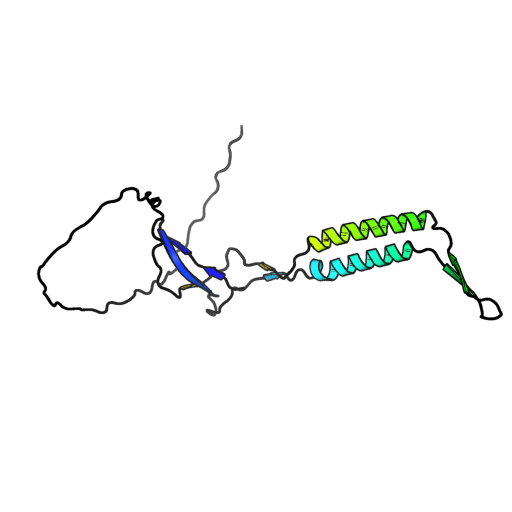G A C 1
ATOM 642 O O . ARG A 1 85 ? 13.559 -0.923 -30.523 1.00 87.38 85 ARG A O 1
ATOM 649 N N . GLN A 1 86 ? 14.052 0.505 -32.172 1.00 91.25 86 GLN A N 1
ATOM 650 C CA . GLN A 1 86 ? 13.311 1.643 -31.604 1.00 91.25 86 GLN A CA 1
ATOM 651 C C . GLN A 1 86 ? 11.800 1.380 -31.591 1.00 91.25 86 GLN A C 1
ATOM 653 O O . GLN A 1 86 ? 11.132 1.739 -30.628 1.00 91.25 86 GLN A O 1
ATOM 658 N N . GLN A 1 87 ? 11.269 0.690 -32.606 1.00 90.81 87 GLN A N 1
ATOM 659 C CA . GLN A 1 87 ? 9.864 0.262 -32.632 1.00 90.81 87 GLN A CA 1
ATOM 660 C C . GLN A 1 87 ? 9.561 -0.772 -31.532 1.00 90.81 87 GLN A C 1
ATOM 662 O O . GLN A 1 87 ? 8.545 -0.658 -30.850 1.00 90.81 87 GLN A O 1
ATOM 667 N N . VAL A 1 88 ? 10.467 -1.730 -31.297 1.00 93.56 88 VAL A N 1
ATOM 668 C CA . VAL A 1 88 ? 10.357 -2.685 -30.177 1.00 93.56 88 VAL A CA 1
ATOM 669 C C . VAL A 1 88 ? 10.401 -1.959 -28.826 1.00 93.56 88 VAL A C 1
ATOM 671 O O . VAL A 1 88 ? 9.563 -2.230 -27.969 1.00 93.56 88 VAL A O 1
ATOM 674 N N . HIS A 1 89 ? 11.303 -0.988 -28.642 1.00 93.62 89 HIS A N 1
ATOM 675 C CA . HIS A 1 89 ? 11.337 -0.165 -27.425 1.00 93.62 89 HIS A CA 1
ATOM 676 C C . HIS A 1 89 ? 10.077 0.700 -27.257 1.00 93.62 89 HIS A C 1
ATOM 678 O O . HIS A 1 89 ? 9.580 0.812 -26.141 1.00 93.62 89 HIS A O 1
ATOM 684 N N . ALA A 1 90 ? 9.501 1.237 -28.339 1.00 93.44 90 ALA A N 1
ATOM 685 C CA . ALA A 1 90 ? 8.232 1.969 -28.295 1.00 93.44 90 ALA A CA 1
ATOM 686 C C . ALA A 1 90 ? 7.061 1.073 -27.849 1.00 93.44 90 ALA A C 1
ATOM 688 O O . ALA A 1 90 ? 6.250 1.479 -27.015 1.00 93.44 90 ALA A O 1
ATOM 689 N N . GLY A 1 91 ? 7.003 -0.165 -28.356 1.00 94.06 91 GLY A N 1
ATOM 690 C CA . GLY A 1 91 ? 6.040 -1.174 -27.910 1.00 94.06 91 GLY A CA 1
ATOM 691 C C . GLY A 1 91 ? 6.223 -1.540 -26.435 1.00 94.06 91 GLY A C 1
ATOM 692 O O . GLY A 1 91 ? 5.254 -1.549 -25.677 1.00 94.06 91 GLY A O 1
ATOM 693 N N . ALA A 1 92 ? 7.468 -1.754 -25.999 1.00 94.44 92 ALA A N 1
ATOM 694 C CA . ALA A 1 92 ? 7.798 -2.024 -24.600 1.00 94.44 92 ALA A CA 1
ATOM 695 C C . ALA A 1 92 ? 7.431 -0.849 -23.673 1.00 94.44 92 ALA A C 1
ATOM 697 O O . ALA A 1 92 ? 6.853 -1.076 -22.613 1.00 94.44 92 ALA A O 1
ATOM 698 N N . ALA A 1 93 ? 7.685 0.400 -24.082 1.00 94.19 93 ALA A N 1
ATOM 699 C CA . ALA A 1 93 ? 7.277 1.595 -23.340 1.00 94.19 93 ALA A CA 1
ATOM 700 C C . ALA A 1 93 ? 5.749 1.676 -23.184 1.00 94.19 93 ALA A C 1
ATOM 702 O O . ALA A 1 93 ? 5.246 2.037 -22.122 1.00 94.19 93 ALA A O 1
ATOM 703 N N . GLN A 1 94 ? 4.993 1.302 -24.221 1.00 95.75 94 GLN A N 1
ATOM 704 C CA . GLN A 1 94 ? 3.533 1.275 -24.154 1.00 95.75 94 GLN A CA 1
ATOM 705 C C . GLN A 1 94 ? 3.001 0.150 -23.256 1.00 95.75 94 GLN A C 1
ATOM 707 O O . GLN A 1 94 ? 2.049 0.375 -22.509 1.00 95.75 94 GLN A O 1
ATOM 712 N N . ALA A 1 95 ? 3.625 -1.030 -23.292 1.00 94.62 95 ALA A N 1
ATOM 713 C CA . ALA A 1 95 ? 3.306 -2.131 -22.386 1.00 94.62 95 ALA A CA 1
ATOM 714 C C . ALA A 1 95 ? 3.612 -1.765 -20.923 1.00 94.62 95 ALA A C 1
ATOM 716 O O . ALA A 1 95 ? 2.772 -1.995 -20.055 1.00 94.62 95 ALA A O 1
ATOM 717 N N . ALA A 1 96 ? 4.753 -1.114 -20.661 1.00 92.94 96 ALA A N 1
ATOM 718 C CA . ALA A 1 96 ? 5.105 -0.589 -19.342 1.00 92.94 96 ALA A CA 1
ATOM 719 C C . ALA A 1 96 ? 4.041 0.401 -18.836 1.00 92.94 96 ALA A C 1
ATOM 721 O O . ALA A 1 96 ? 3.454 0.158 -17.790 1.00 92.94 96 ALA A O 1
ATOM 722 N N . ARG A 1 97 ? 3.667 1.415 -19.633 1.00 94.94 97 ARG A N 1
ATOM 723 C CA . ARG A 1 97 ? 2.599 2.385 -19.293 1.00 94.94 97 ARG A CA 1
ATOM 724 C C . ARG A 1 97 ? 1.223 1.767 -19.018 1.00 94.94 97 ARG A C 1
ATOM 726 O O . ARG A 1 97 ? 0.372 2.397 -18.387 1.00 94.94 97 ARG A O 1
ATOM 733 N N . LEU A 1 98 ? 0.938 0.578 -19.546 1.00 95.88 98 LEU A N 1
ATOM 734 C CA . LEU A 1 98 ? -0.280 -0.173 -19.222 1.00 95.88 98 LEU A CA 1
ATOM 735 C C . 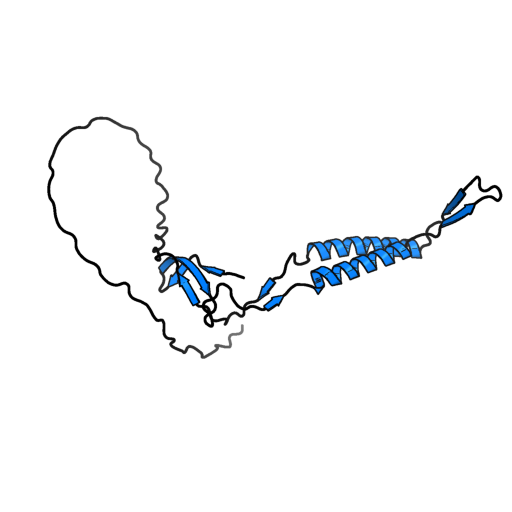LEU A 1 98 ? -0.115 -0.933 -17.902 1.00 95.88 98 LEU A C 1
ATOM 737 O O . LEU A 1 98 ? -0.958 -0.793 -17.020 1.00 95.88 98 LEU A O 1
ATOM 741 N N . ALA A 1 99 ? 0.987 -1.668 -17.743 1.00 93.00 99 ALA A N 1
ATOM 742 C CA . ALA A 1 99 ? 1.292 -2.415 -16.526 1.00 93.00 99 ALA A CA 1
ATOM 743 C C . ALA A 1 99 ? 1.387 -1.503 -15.291 1.00 93.00 99 ALA A C 1
ATOM 745 O O . ALA A 1 99 ? 0.785 -1.809 -14.265 1.00 93.00 99 ALA A O 1
ATOM 746 N N . SER A 1 100 ? 2.074 -0.361 -15.397 1.00 93.69 100 SER A N 1
ATOM 747 C CA . SER A 1 100 ? 2.206 0.606 -14.305 1.00 93.69 100 SER A CA 1
ATOM 748 C C . SER A 1 100 ? 0.863 1.150 -13.848 1.00 93.69 100 SER A C 1
ATOM 750 O O . SER A 1 100 ? 0.651 1.260 -12.650 1.00 93.69 100 SER A O 1
ATOM 752 N N . ARG A 1 101 ? -0.063 1.458 -14.769 1.00 94.62 101 ARG A N 1
ATOM 753 C CA . ARG A 1 101 ? -1.403 1.932 -14.389 1.00 94.62 101 ARG A CA 1
ATOM 754 C C . ARG A 1 101 ? -2.146 0.891 -13.564 1.00 94.62 101 ARG A C 1
ATOM 756 O O . ARG A 1 101 ? -2.544 1.207 -12.455 1.00 94.62 101 ARG A O 1
ATOM 763 N N . VAL A 1 102 ? -2.204 -0.358 -14.028 1.00 94.94 102 VAL A N 1
ATOM 764 C CA . VAL A 1 102 ? -2.841 -1.458 -13.279 1.00 94.94 102 VAL A CA 1
ATOM 765 C C . VAL A 1 102 ? -2.175 -1.674 -11.912 1.00 94.94 102 VAL A C 1
ATOM 767 O O . VAL A 1 102 ? -2.860 -1.818 -10.903 1.00 94.94 102 VAL A O 1
ATOM 770 N N . LEU A 1 103 ? -0.839 -1.656 -11.854 1.00 91.94 103 LEU A N 1
ATOM 771 C CA . LEU A 1 103 ? -0.086 -1.811 -10.604 1.00 91.94 103 LEU A CA 1
ATOM 772 C C . LEU A 1 103 ? -0.359 -0.668 -9.615 1.00 91.94 103 LEU A C 1
ATOM 774 O O . LEU A 1 103 ? -0.561 -0.929 -8.431 1.00 91.94 103 LEU A O 1
ATOM 778 N N . LEU A 1 104 ? -0.398 0.578 -10.092 1.00 92.00 104 LEU A N 1
ATOM 779 C CA . LEU A 1 104 ? -0.633 1.768 -9.273 1.00 92.00 104 LEU A CA 1
ATOM 780 C C . LEU A 1 104 ? -2.100 1.911 -8.848 1.00 92.00 104 LEU A C 1
ATOM 782 O O . LEU A 1 104 ? -2.352 2.303 -7.716 1.00 92.00 104 LEU A O 1
ATOM 786 N N . GLU A 1 105 ? -3.054 1.531 -9.700 1.00 92.75 105 GLU A N 1
ATOM 787 C CA . GLU A 1 105 ? -4.485 1.440 -9.365 1.00 92.75 105 GLU A CA 1
ATOM 788 C C . GLU A 1 105 ? -4.757 0.372 -8.291 1.00 92.75 105 GLU A C 1
ATOM 790 O O . GLU A 1 105 ? -5.702 0.500 -7.519 1.00 92.75 105 GLU A O 1
ATOM 795 N N . SER A 1 106 ? -3.915 -0.666 -8.207 1.00 89.75 106 SER A N 1
ATOM 796 C CA . SER A 1 106 ? -3.984 -1.702 -7.164 1.00 89.75 106 SER A CA 1
ATOM 797 C C . SER A 1 106 ? -3.190 -1.384 -5.885 1.00 89.75 106 SER A C 1
ATOM 799 O O . SER A 1 106 ? -3.184 -2.190 -4.950 1.00 89.75 106 SER A O 1
ATOM 801 N N . ALA A 1 107 ? -2.476 -0.254 -5.833 1.00 90.69 107 ALA A N 1
ATOM 802 C CA . ALA A 1 107 ? -1.601 0.076 -4.711 1.00 90.69 107 ALA A CA 1
ATOM 803 C C . ALA A 1 107 ? -2.402 0.557 -3.477 1.00 90.69 107 ALA A C 1
ATOM 805 O O . ALA A 1 107 ? -3.390 1.270 -3.633 1.00 90.69 107 ALA A O 1
ATOM 806 N N . PRO A 1 108 ? -1.982 0.237 -2.235 1.00 91.75 108 PRO A N 1
ATOM 807 C CA . PRO A 1 108 ? -2.684 0.701 -1.037 1.00 91.75 108 PRO A CA 1
ATOM 808 C C . PRO A 1 108 ? -2.639 2.230 -0.870 1.00 91.75 108 PRO A C 1
ATOM 810 O O . PRO A 1 108 ? -1.560 2.818 -0.762 1.00 91.75 108 PRO A O 1
ATOM 813 N N . ASP A 1 109 ? -3.806 2.869 -0.748 1.00 86.38 109 ASP A N 1
ATOM 814 C CA . ASP A 1 109 ? -3.933 4.331 -0.608 1.00 86.38 109 ASP A CA 1
ATOM 815 C C . ASP A 1 109 ? -3.233 4.898 0.644 1.00 86.38 109 ASP A C 1
ATOM 817 O O . ASP A 1 109 ? -2.706 6.020 0.648 1.00 86.38 109 ASP A O 1
ATOM 821 N N . GLY A 1 110 ? -3.194 4.119 1.729 1.00 91.19 110 GLY A N 1
ATOM 822 C CA . GLY A 1 110 ? -2.774 4.579 3.051 1.00 91.19 110 GLY A CA 1
ATOM 823 C C . GLY A 1 110 ? -2.074 3.517 3.903 1.00 91.19 110 GLY A C 1
ATOM 824 O O . GLY A 1 110 ? -1.989 2.352 3.516 1.00 91.19 110 GLY A O 1
ATOM 825 N N . PRO A 1 111 ? -1.545 3.916 5.074 1.00 92.31 111 PRO A N 1
ATOM 826 C CA . PRO A 1 111 ? -0.982 2.981 6.039 1.00 92.31 111 PRO A CA 1
ATOM 827 C C . PRO A 1 111 ? -2.079 2.094 6.643 1.00 92.31 111 PRO A C 1
ATOM 829 O O . PRO A 1 111 ? -3.165 2.570 6.971 1.00 92.31 111 PRO A O 1
ATOM 832 N N . THR A 1 112 ? -1.767 0.820 6.862 1.00 93.00 112 THR A N 1
ATOM 833 C CA . THR A 1 112 ? -2.641 -0.138 7.553 1.00 93.00 112 THR A CA 1
ATOM 834 C C . THR A 1 112 ? -2.060 -0.487 8.915 1.00 93.00 112 THR A C 1
ATOM 836 O O . THR A 1 112 ? -0.853 -0.693 9.035 1.00 93.00 112 THR A O 1
ATOM 839 N N . VAL A 1 113 ? -2.909 -0.601 9.936 1.00 91.69 113 VAL A N 1
ATOM 840 C CA . VAL A 1 113 ? -2.502 -1.071 11.268 1.00 91.69 113 VAL A CA 1
ATOM 841 C C . VAL A 1 113 ? -2.878 -2.542 11.406 1.00 91.69 113 VAL A C 1
ATOM 843 O O . VAL A 1 113 ? -4.035 -2.895 11.184 1.00 91.69 113 VAL A O 1
ATOM 846 N N . ARG A 1 114 ? -1.921 -3.394 11.781 1.00 91.50 114 ARG A N 1
ATOM 847 C CA . ARG A 1 114 ? -2.180 -4.783 12.176 1.00 91.50 114 ARG A CA 1
ATOM 848 C C . ARG A 1 114 ? -2.217 -4.873 13.697 1.00 91.50 114 ARG A C 1
ATOM 850 O O . ARG A 1 114 ? -1.317 -4.374 14.367 1.00 91.50 114 ARG A O 1
ATOM 857 N N . VAL A 1 115 ? -3.254 -5.513 14.223 1.00 90.56 115 VAL A N 1
ATOM 858 C CA . VAL A 1 115 ? -3.414 -5.805 15.652 1.00 90.56 115 VAL A CA 1
ATOM 859 C C . VAL A 1 115 ? -3.427 -7.330 15.804 1.00 90.56 115 VAL A C 1
ATOM 861 O O . VAL A 1 115 ? -4.234 -7.973 15.125 1.00 90.56 115 VAL A O 1
ATOM 864 N N . PRO A 1 116 ? -2.536 -7.926 16.619 1.00 89.56 116 PRO A N 1
ATOM 865 C CA . PRO A 1 116 ? -2.562 -9.357 16.923 1.00 89.56 116 PRO A CA 1
ATOM 866 C C . PRO A 1 116 ? -3.916 -9.800 17.492 1.00 89.56 116 PRO A C 1
ATOM 868 O O . PRO A 1 116 ? -4.542 -9.063 18.255 1.00 89.56 116 PRO A O 1
ATOM 871 N N . ALA A 1 117 ? -4.380 -10.999 17.133 1.00 89.62 117 ALA A N 1
ATOM 872 C CA . ALA A 1 117 ? -5.705 -11.490 17.536 1.00 89.62 117 ALA A CA 1
ATOM 873 C C . ALA A 1 117 ? -5.827 -11.756 19.051 1.00 89.62 117 ALA A C 1
ATOM 875 O O . ALA A 1 117 ? -6.930 -11.801 19.586 1.00 89.62 117 ALA A O 1
ATOM 876 N N . ASP A 1 118 ? -4.689 -11.920 19.720 1.00 90.81 118 ASP A N 1
ATOM 877 C CA . ASP A 1 118 ? -4.487 -12.121 21.153 1.00 90.81 118 ASP A CA 1
ATOM 878 C C . ASP A 1 118 ? -4.216 -10.815 21.927 1.00 90.81 118 ASP A C 1
ATOM 880 O O . ASP A 1 118 ? -3.928 -10.861 23.121 1.00 90.81 118 ASP A O 1
ATOM 884 N N . THR A 1 119 ? -4.329 -9.647 21.280 1.00 90.31 119 THR A N 1
ATOM 885 C CA . THR A 1 119 ? -4.178 -8.344 21.952 1.00 90.31 119 THR A CA 1
ATOM 886 C C . THR A 1 119 ? -5.248 -8.170 23.029 1.00 90.31 119 THR A C 1
ATOM 888 O O . THR A 1 119 ? -6.441 -8.125 22.726 1.00 90.31 119 THR A O 1
ATOM 891 N N . GLU A 1 120 ? -4.823 -8.028 24.284 1.00 89.88 120 GLU A N 1
ATOM 892 C CA . GLU A 1 120 ? -5.714 -7.721 25.402 1.00 89.88 120 GLU A CA 1
ATOM 893 C C . GLU A 1 120 ? -6.241 -6.282 25.299 1.00 89.88 120 GLU A C 1
ATOM 895 O O . GLU A 1 120 ? -5.495 -5.346 25.008 1.00 89.88 120 GLU A O 1
ATOM 900 N N . LEU A 1 121 ? -7.544 -6.106 25.531 1.00 90.88 121 LEU A N 1
ATOM 901 C CA . LEU A 1 121 ? -8.255 -4.839 25.371 1.00 90.88 121 LEU A CA 1
ATOM 902 C C . LEU A 1 121 ? -9.232 -4.632 26.523 1.00 90.88 121 LEU A C 1
ATOM 904 O O . LEU A 1 121 ? -9.975 -5.545 26.885 1.00 90.88 121 LEU A O 1
ATOM 908 N N . VAL A 1 122 ? -9.306 -3.402 27.030 1.00 91.12 122 VAL A N 1
ATOM 909 C CA . VAL A 1 122 ? -10.337 -2.999 27.993 1.00 91.12 122 VAL A CA 1
ATOM 910 C C . VAL A 1 122 ? -11.450 -2.262 27.254 1.00 91.12 122 VAL A C 1
ATOM 912 O O . VAL A 1 122 ? -11.197 -1.352 26.466 1.00 91.12 122 VAL A O 1
ATOM 915 N N . LEU A 1 123 ? -12.700 -2.649 27.511 1.00 91.12 123 LEU A N 1
ATOM 916 C CA . LEU A 1 123 ? -13.886 -1.982 26.977 1.00 91.12 123 LEU A CA 1
ATOM 917 C C . LEU A 1 123 ? -14.398 -0.940 27.978 1.00 91.12 123 LEU A C 1
ATOM 919 O O . LEU A 1 123 ? -14.956 -1.291 29.016 1.00 91.12 123 LEU A O 1
ATOM 923 N N . VAL A 1 124 ? -14.252 0.341 27.642 1.00 91.50 124 VAL A N 1
ATOM 924 C CA . VAL A 1 124 ? -14.848 1.449 28.399 1.00 91.50 124 VAL A CA 1
ATOM 925 C C . VAL A 1 124 ? -16.217 1.761 27.808 1.00 91.50 124 VAL A C 1
ATOM 927 O O . VAL A 1 124 ? -16.312 2.228 26.675 1.00 91.50 124 VAL A O 1
ATOM 930 N N . VAL A 1 125 ? -17.278 1.499 28.572 1.00 92.56 125 VAL A N 1
ATOM 931 C CA . VAL A 1 125 ? -18.667 1.782 28.181 1.00 92.56 125 VAL A CA 1
ATOM 932 C C . VAL A 1 125 ? -19.065 3.175 28.682 1.00 92.56 125 VAL A C 1
ATOM 934 O O . VAL A 1 125 ? -18.990 3.440 29.881 1.00 92.56 125 VAL A O 1
ATOM 937 N N . THR A 1 126 ? -19.477 4.066 27.776 1.00 90.25 126 THR A N 1
ATOM 938 C CA . THR A 1 126 ? -19.797 5.479 28.068 1.00 90.25 126 THR A CA 1
ATOM 939 C C . THR A 1 126 ? -21.286 5.735 28.308 1.00 90.25 126 THR A C 1
ATOM 941 O O . THR A 1 126 ? -21.631 6.701 28.990 1.00 90.25 126 THR A O 1
ATOM 944 N N . ALA A 1 127 ? -22.167 4.863 27.809 1.00 87.56 127 ALA A N 1
ATOM 945 C CA . ALA A 1 127 ? -23.620 4.949 27.980 1.00 87.56 127 ALA A CA 1
ATOM 946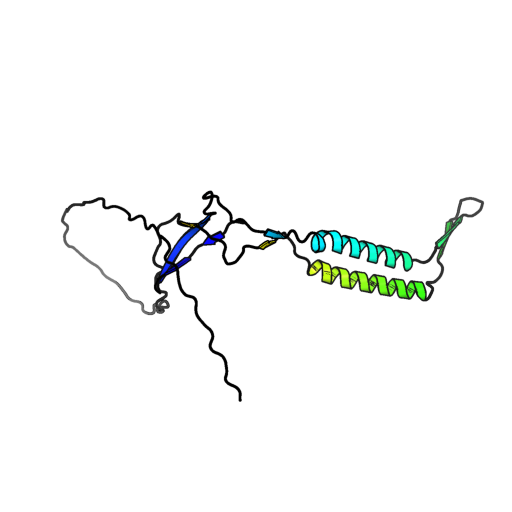 C C . ALA A 1 127 ? -24.198 3.651 28.586 1.00 87.56 127 ALA A C 1
ATOM 948 O O . ALA A 1 127 ? -23.689 2.570 28.284 1.00 87.56 127 ALA A O 1
ATOM 949 N N . PRO A 1 128 ? -25.258 3.706 29.420 1.00 83.19 128 PRO A N 1
ATOM 950 C CA . PRO A 1 128 ? -25.883 2.502 29.967 1.00 83.19 128 PRO A CA 1
ATOM 951 C C . PRO A 1 128 ? -26.315 1.519 28.861 1.00 83.19 128 PRO A C 1
ATOM 953 O O . PRO A 1 128 ? -26.904 1.958 27.875 1.00 83.19 128 PRO A O 1
ATOM 956 N N . PRO A 1 129 ? -26.064 0.204 29.009 1.00 83.81 129 PRO A N 1
ATOM 957 C CA . PRO A 1 129 ? -26.412 -0.781 27.991 1.00 83.81 129 PRO A CA 1
ATOM 958 C C . PRO A 1 129 ? -27.931 -0.928 27.867 1.00 83.81 129 PRO A C 1
ATOM 960 O O . PRO A 1 129 ? -28.591 -1.428 28.783 1.00 83.81 129 PRO A O 1
ATOM 963 N N . GLU A 1 130 ? -28.489 -0.563 26.715 1.00 83.94 130 GLU A N 1
ATOM 964 C CA . GLU A 1 130 ? -29.894 -0.830 26.420 1.00 83.94 130 GLU A CA 1
ATOM 965 C C . GLU A 1 130 ? -30.028 -2.239 25.819 1.00 83.94 130 GLU A C 1
ATOM 967 O O . GLU A 1 130 ? -29.314 -2.574 24.867 1.00 83.94 130 GLU A O 1
ATOM 972 N N . PRO A 1 131 ? -30.914 -3.108 26.345 1.00 80.44 131 PRO A N 1
ATOM 973 C CA . PRO A 1 131 ? -31.175 -4.392 25.710 1.00 80.44 131 PRO A CA 1
ATOM 974 C C . PRO A 1 131 ? -31.765 -4.128 24.323 1.00 80.44 131 PRO A C 1
ATOM 976 O O . PRO A 1 131 ? -32.803 -3.470 24.210 1.00 80.44 131 PRO A O 1
ATOM 979 N N . GLU A 1 132 ? -31.119 -4.640 23.272 1.00 72.25 132 GLU A N 1
ATOM 980 C CA . GLU A 1 132 ? -31.637 -4.484 21.914 1.00 72.25 132 GLU A CA 1
ATOM 981 C C . GLU A 1 132 ? -33.009 -5.168 21.888 1.00 72.25 132 GLU A C 1
ATOM 983 O O . GLU A 1 132 ? -33.120 -6.370 22.165 1.00 72.25 132 GLU A O 1
ATOM 988 N N . ARG A 1 133 ? -34.082 -4.396 21.642 1.00 66.00 133 ARG A N 1
ATOM 989 C CA . ARG A 1 133 ? -35.415 -4.991 21.514 1.00 66.00 133 ARG A CA 1
ATOM 990 C C . ARG A 1 133 ? -35.311 -6.028 20.416 1.00 66.00 133 ARG A C 1
ATOM 992 O O . ARG A 1 133 ? -34.914 -5.700 19.298 1.00 66.00 133 ARG A O 1
ATOM 999 N N . ARG A 1 134 ? -35.682 -7.266 20.744 1.00 58.62 134 ARG A N 1
ATOM 1000 C CA . ARG A 1 134 ? -35.799 -8.331 19.757 1.00 58.62 134 ARG A CA 1
ATOM 1001 C C . ARG A 1 134 ? -36.606 -7.769 18.591 1.00 58.62 134 ARG A C 1
ATOM 1003 O O . ARG A 1 134 ? -37.684 -7.212 18.808 1.00 58.62 134 ARG A O 1
ATOM 1010 N N . ALA A 1 135 ? -36.081 -7.900 17.377 1.00 53.06 135 ALA A N 1
ATOM 1011 C CA . ALA A 1 135 ? -36.853 -7.673 16.165 1.00 53.06 135 ALA A CA 1
ATOM 1012 C C . ALA A 1 135 ? -37.852 -8.832 16.002 1.00 53.06 135 ALA A C 1
ATOM 1014 O O . ALA A 1 135 ? -37.774 -9.622 15.063 1.00 53.06 135 ALA A O 1
ATOM 1015 N N . ASP A 1 136 ? -38.762 -8.962 16.971 1.00 46.59 136 ASP A N 1
ATOM 1016 C CA . ASP A 1 136 ? -39.946 -9.795 16.864 1.00 46.59 136 ASP A CA 1
ATOM 1017 C C . ASP A 1 136 ? -40.712 -9.266 15.650 1.00 46.59 136 ASP A C 1
ATOM 1019 O O . ASP A 1 136 ? -41.023 -8.075 15.583 1.00 46.59 136 ASP A O 1
ATOM 1023 N N . GLY A 1 137 ? -40.922 -10.132 14.655 1.00 44.59 137 GLY A N 1
ATOM 1024 C CA . GLY A 1 137 ? -41.305 -9.781 13.283 1.00 44.59 137 GLY A CA 1
ATOM 1025 C C . GLY A 1 137 ? -42.728 -9.243 13.108 1.00 44.59 137 GLY A C 1
ATOM 1026 O O . GLY A 1 137 ? -43.480 -9.744 12.277 1.00 44.59 137 GLY A O 1
ATOM 1027 N N . ALA A 1 138 ? -43.101 -8.212 13.860 1.00 44.66 138 ALA A N 1
ATOM 1028 C CA . ALA A 1 138 ? -44.318 -7.439 13.689 1.00 44.66 138 ALA A CA 1
ATOM 1029 C C . ALA A 1 138 ? -44.075 -6.316 12.668 1.00 44.66 138 ALA A C 1
ATOM 1031 O O . ALA A 1 138 ? -43.899 -5.148 13.020 1.00 44.66 138 ALA A O 1
ATOM 1032 N N . GLY A 1 139 ? -44.077 -6.676 11.380 1.00 38.81 139 GLY A N 1
ATOM 1033 C CA . GLY A 1 139 ? -44.235 -5.682 10.318 1.00 38.81 139 GLY A CA 1
ATOM 1034 C C . GLY A 1 139 ? -45.517 -4.863 10.554 1.00 38.81 139 GLY A C 1
ATOM 1035 O O . GLY A 1 139 ? -46.507 -5.421 11.037 1.00 38.81 139 GLY A O 1
ATOM 1036 N N . PRO A 1 140 ? -45.532 -3.549 10.260 1.00 46.34 140 PRO A N 1
ATOM 1037 C CA . PRO A 1 140 ? -46.692 -2.711 10.535 1.00 46.34 140 PRO A CA 1
ATOM 1038 C C . PRO A 1 140 ? -47.904 -3.208 9.741 1.00 46.34 140 PRO A C 1
ATOM 1040 O O . PRO A 1 140 ? -47.920 -3.159 8.511 1.00 46.34 140 PRO A O 1
ATOM 1043 N N . ALA A 1 141 ? -48.927 -3.684 10.454 1.00 44.97 141 ALA A N 1
ATOM 1044 C CA . ALA A 1 141 ? -50.169 -4.135 9.841 1.00 44.97 141 ALA A CA 1
ATOM 1045 C C . ALA A 1 141 ? -50.818 -2.987 9.037 1.00 44.97 141 ALA A C 1
ATOM 1047 O O . ALA A 1 141 ? -50.891 -1.857 9.541 1.00 44.97 141 ALA A O 1
ATOM 1048 N N . PRO A 1 142 ? -51.309 -3.239 7.810 1.00 41.88 142 PRO A N 1
ATOM 1049 C CA . PRO A 1 142 ? -51.923 -2.200 6.996 1.00 41.88 142 PRO A CA 1
ATOM 1050 C C . PRO A 1 142 ? -53.218 -1.710 7.655 1.00 41.88 142 PRO A C 1
ATOM 1052 O O . PRO A 1 142 ? -54.195 -2.449 7.777 1.00 41.88 142 PRO A O 1
ATOM 1055 N N . ARG A 1 143 ? -53.238 -0.438 8.069 1.00 39.59 143 ARG A N 1
ATOM 1056 C CA . ARG A 1 143 ? -54.442 0.233 8.582 1.00 39.59 143 ARG A CA 1
ATOM 1057 C C . ARG A 1 143 ? -55.434 0.493 7.446 1.00 39.59 143 ARG A C 1
ATOM 1059 O O . ARG A 1 143 ? -55.400 1.548 6.819 1.00 39.59 143 ARG A O 1
ATOM 1066 N N . GLY A 1 144 ? -56.331 -0.458 7.212 1.00 34.22 144 GLY A N 1
ATOM 1067 C CA . GLY A 1 144 ? -57.589 -0.230 6.501 1.00 34.22 144 GLY A CA 1
ATOM 1068 C C . GLY A 1 144 ? -58.741 0.029 7.478 1.00 34.22 144 GLY A C 1
ATOM 1069 O O . GLY A 1 144 ? -58.765 -0.553 8.559 1.00 34.22 144 GLY A O 1
ATOM 1070 N N . GLY A 1 145 ? -59.712 0.857 7.080 1.00 31.52 145 GLY A N 1
ATOM 1071 C CA . GLY A 1 145 ? -61.003 0.992 7.773 1.00 31.52 145 GLY A CA 1
ATOM 1072 C C . GLY A 1 145 ? -61.261 2.368 8.396 1.00 31.52 145 GLY A C 1
ATOM 1073 O O . GLY A 1 145 ? -60.646 2.747 9.387 1.00 31.52 145 GLY A O 1
ATOM 1074 N N . LEU A 1 146 ? -62.206 3.101 7.803 1.00 39.72 146 LEU A N 1
ATOM 1075 C CA . LEU A 1 146 ? -62.737 4.382 8.283 1.00 39.72 146 LEU A CA 1
ATOM 1076 C C . LEU A 1 146 ? -63.895 4.189 9.282 1.00 39.72 146 LEU A C 1
ATOM 1078 O O . LEU A 1 146 ? -64.521 3.132 9.303 1.00 39.72 146 LEU A O 1
ATOM 1082 N N . SER A 1 147 ? -64.244 5.295 9.957 1.00 38.19 147 SER A N 1
ATOM 1083 C CA . SER A 1 147 ? -65.417 5.559 10.822 1.00 38.19 147 SER A CA 1
ATOM 1084 C C . SER A 1 147 ? -65.073 5.590 12.322 1.00 38.19 147 SER A C 1
ATOM 1086 O O . SER A 1 147 ? -64.336 4.745 12.808 1.00 38.19 147 SER A O 1
ATOM 1088 N N . GLY A 1 148 ? -65.551 6.537 13.131 1.00 32.12 148 GLY A N 1
ATOM 1089 C CA . GLY A 1 148 ? -66.433 7.661 12.823 1.00 32.12 148 GLY A CA 1
ATOM 1090 C C . GLY A 1 148 ? -67.249 8.071 14.051 1.00 32.12 148 GLY A C 1
ATOM 1091 O O . GLY A 1 148 ? -68.176 7.364 14.420 1.00 32.12 148 GLY A O 1
ATOM 1092 N N . ARG A 1 149 ? -66.940 9.263 14.580 1.00 33.62 149 ARG A N 1
ATOM 1093 C CA . ARG A 1 149 ? -67.722 10.063 15.546 1.00 33.62 149 ARG A CA 1
ATOM 1094 C C . ARG A 1 149 ? -67.839 9.633 17.028 1.00 33.62 149 ARG A C 1
ATOM 1096 O O . ARG A 1 149 ? -67.851 8.468 17.393 1.00 33.62 149 ARG A O 1
ATOM 1103 N N . ASP A 1 150 ? -67.972 10.705 17.813 1.00 31.36 150 ASP A N 1
ATOM 1104 C CA . ASP A 1 150 ? -68.631 10.899 19.112 1.00 31.36 150 ASP A CA 1
ATOM 1105 C C . ASP A 1 150 ? -68.003 10.367 20.425 1.00 31.36 150 ASP A C 1
ATOM 1107 O O . ASP A 1 150 ? -68.118 9.216 20.833 1.00 31.36 150 ASP A O 1
ATOM 1111 N N . ALA A 1 151 ? -67.418 11.327 21.153 1.00 35.44 151 ALA A N 1
ATOM 1112 C CA . ALA A 1 151 ? -67.330 11.387 22.620 1.00 35.44 151 ALA A CA 1
ATOM 1113 C C . ALA A 1 151 ? -68.717 11.834 23.196 1.00 35.44 151 ALA A C 1
ATOM 1115 O O . ALA A 1 151 ? -69.521 12.299 22.384 1.00 35.44 151 ALA A O 1
ATOM 1116 N N . PRO A 1 152 ? -69.032 11.820 24.527 1.00 47.03 152 PRO A N 1
ATOM 1117 C CA . PRO A 1 152 ? -68.117 12.243 25.604 1.00 47.03 152 PRO A CA 1
ATOM 1118 C C . PRO A 1 152 ? -68.288 11.641 27.035 1.00 47.03 152 PRO A C 1
ATOM 1120 O O . PRO A 1 152 ? -69.240 10.938 27.348 1.00 47.03 152 PRO A O 1
ATOM 1123 N N . ALA A 1 153 ? -67.401 12.113 27.933 1.00 33.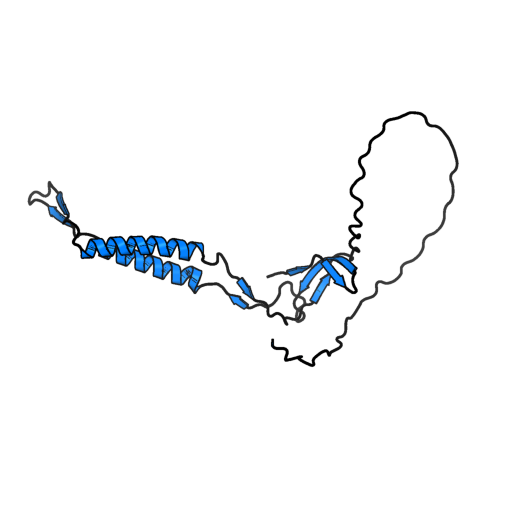88 153 ALA A N 1
ATOM 1124 C CA . ALA A 1 153 ? -67.685 12.595 29.306 1.00 33.88 153 ALA A CA 1
ATOM 1125 C C . ALA A 1 153 ? -67.286 11.769 30.567 1.00 33.88 153 ALA A C 1
ATOM 1127 O O . ALA A 1 153 ? -67.834 10.713 30.850 1.00 33.88 153 ALA A O 1
ATOM 1128 N N . ARG A 1 154 ? -66.505 12.465 31.427 1.00 29.20 154 ARG A N 1
ATOM 1129 C CA . ARG A 1 154 ? -66.451 12.461 32.920 1.00 29.20 154 ARG A CA 1
ATOM 1130 C C . ARG A 1 154 ? -65.831 11.273 33.688 1.00 29.20 154 ARG A C 1
ATOM 1132 O O . ARG A 1 154 ? -66.351 10.169 33.662 1.00 29.20 154 ARG A O 1
ATOM 1139 N N . GLY A 1 155 ? -64.890 11.600 34.593 1.00 26.78 155 GLY A N 1
ATOM 1140 C CA . GLY A 1 155 ? -64.760 10.908 35.892 1.00 26.78 155 GLY A CA 1
ATOM 1141 C C . GLY A 1 155 ? -63.365 10.862 36.549 1.00 26.78 155 GLY A C 1
ATOM 1142 O O . GLY A 1 155 ? -62.495 10.165 36.057 1.00 26.78 155 GLY A O 1
ATOM 1143 N N . ALA A 1 156 ? -63.228 11.513 37.714 1.00 31.23 156 ALA A N 1
ATOM 1144 C CA . ALA A 1 156 ? -62.302 11.213 38.831 1.00 31.23 156 ALA A CA 1
ATOM 1145 C C . ALA A 1 156 ? -60.752 11.273 38.670 1.00 31.23 156 ALA A C 1
ATOM 1147 O O . ALA A 1 156 ? -60.098 10.369 38.162 1.00 31.23 156 ALA A O 1
ATOM 1148 N N . THR A 1 157 ? -60.152 12.280 39.320 1.00 37.31 157 THR A N 1
ATOM 1149 C CA . THR A 1 157 ? -58.960 12.142 40.202 1.00 37.31 157 THR A CA 1
ATOM 1150 C C . THR A 1 157 ? -59.422 11.693 41.615 1.00 37.31 157 THR A C 1
ATOM 1152 O O . THR A 1 157 ? -60.642 11.672 41.813 1.00 37.31 157 THR A O 1
ATOM 1155 N N . PRO A 1 158 ? -58.569 11.371 42.630 1.00 45.84 158 PRO A N 1
ATOM 1156 C CA . PRO A 1 158 ? -57.101 11.498 42.791 1.00 45.84 158 PRO A CA 1
ATOM 1157 C C . PRO A 1 158 ? -56.414 10.129 43.133 1.00 45.84 158 PRO A C 1
ATOM 1159 O O . PRO A 1 158 ? -57.067 9.104 43.016 1.00 45.84 158 PRO A O 1
ATOM 1162 N N . THR A 1 159 ? -55.110 9.973 43.439 1.00 34.25 159 THR A N 1
ATOM 1163 C CA . THR A 1 159 ? -54.413 10.346 44.700 1.00 34.25 159 THR A CA 1
ATOM 1164 C C . THR A 1 159 ? -52.868 10.335 44.624 1.00 34.25 159 THR A C 1
ATOM 1166 O O . THR A 1 159 ? -52.238 9.798 43.722 1.00 34.25 159 THR A O 1
ATOM 1169 N N . ARG A 1 160 ? -52.278 10.986 45.636 1.00 31.09 160 ARG A N 1
ATOM 1170 C CA . ARG A 1 160 ? -50.859 11.258 45.942 1.00 31.09 160 ARG A CA 1
ATOM 1171 C C . ARG A 1 160 ? -50.167 10.053 46.617 1.00 31.09 160 ARG A C 1
ATOM 1173 O O . ARG A 1 160 ? -50.760 9.501 47.538 1.00 31.09 160 ARG A O 1
ATOM 1180 N N . GLY A 1 161 ? -48.906 9.727 46.287 1.00 27.02 161 GLY A N 1
ATOM 1181 C CA . GLY A 1 161 ? -48.154 8.684 47.020 1.00 27.02 161 GLY A CA 1
ATOM 1182 C C . GLY A 1 161 ? -46.676 8.457 46.639 1.00 27.02 161 GLY A C 1
ATOM 1183 O O . GLY A 1 161 ? -46.394 7.714 45.713 1.00 27.02 161 GLY A O 1
ATOM 1184 N N . SER A 1 162 ? -45.762 9.056 47.418 1.00 31.30 162 SER A N 1
ATOM 1185 C CA . SER A 1 162 ? -44.406 8.572 47.800 1.00 31.30 162 SER A CA 1
ATOM 1186 C C . SER A 1 162 ? -43.425 7.947 46.776 1.00 31.30 162 SER A C 1
ATOM 1188 O O . SER A 1 162 ? -43.584 6.805 46.358 1.00 31.30 162 SER A O 1
ATOM 1190 N N . ALA A 1 163 ? -42.276 8.617 46.590 1.00 37.44 163 ALA A N 1
ATOM 1191 C CA . ALA A 1 163 ? -40.967 7.960 46.411 1.00 37.44 163 ALA A CA 1
ATOM 1192 C C . ALA A 1 163 ? -40.439 7.458 47.782 1.00 37.44 163 ALA A C 1
ATOM 1194 O O . ALA A 1 163 ? -40.861 8.007 48.807 1.00 37.44 163 ALA A O 1
ATOM 1195 N N . PRO A 1 164 ? -39.571 6.426 47.843 1.00 46.12 164 PRO A N 1
ATOM 1196 C CA . PRO A 1 164 ? -38.110 6.562 47.646 1.00 46.12 164 PRO A CA 1
ATOM 1197 C C . PRO A 1 164 ? -37.552 5.417 46.739 1.00 46.12 164 PRO A C 1
ATOM 1199 O O . PRO A 1 164 ? -38.343 4.817 46.021 1.00 46.12 164 PRO A O 1
ATOM 1202 N N . THR A 1 165 ? -36.258 5.073 46.586 1.00 34.09 165 THR A N 1
ATOM 1203 C CA . THR A 1 165 ? -34.987 5.397 47.287 1.00 34.09 165 THR A CA 1
ATOM 1204 C C . THR A 1 165 ? -33.792 5.326 46.305 1.00 34.09 165 THR A C 1
ATOM 1206 O O . THR A 1 165 ? -33.919 4.784 45.211 1.00 34.09 165 THR A O 1
ATOM 1209 N N . ARG A 1 166 ? -32.598 5.806 46.696 1.00 36.62 166 ARG A N 1
ATOM 1210 C CA . ARG A 1 166 ? -31.312 5.450 46.045 1.00 36.62 166 ARG A CA 1
ATOM 1211 C C . ARG A 1 166 ? -30.938 3.981 46.306 1.00 36.62 166 ARG A C 1
ATOM 1213 O O . ARG A 1 166 ? -31.085 3.521 47.435 1.00 36.62 166 ARG A O 1
ATOM 1220 N N . GLY A 1 167 ? -30.341 3.310 45.318 1.00 27.73 167 GLY A N 1
ATOM 1221 C CA . GLY A 1 167 ? -29.705 1.991 45.449 1.00 27.73 167 GLY A CA 1
ATOM 1222 C C . GLY A 1 167 ? -28.535 1.846 44.466 1.00 27.73 167 GLY A C 1
ATOM 1223 O O . GLY A 1 167 ? -28.644 2.277 43.325 1.00 27.73 167 GLY A O 1
ATOM 1224 N N . ALA A 1 168 ? -27.406 1.319 44.943 1.00 30.03 168 ALA A N 1
ATOM 1225 C CA . ALA A 1 168 ? -26.099 1.310 44.279 1.00 30.03 168 ALA A CA 1
ATOM 1226 C C . ALA A 1 168 ? -26.047 0.642 42.886 1.00 30.03 168 ALA A C 1
ATOM 1228 O O . ALA A 1 168 ? -26.716 -0.359 42.637 1.00 30.03 168 ALA A O 1
ATOM 1229 N N . ALA A 1 169 ? -25.154 1.142 42.024 1.00 32.25 169 ALA A N 1
ATOM 1230 C CA . ALA A 1 169 ? -24.710 0.431 40.826 1.00 32.25 169 ALA A CA 1
ATOM 1231 C C . ALA A 1 169 ? -23.633 -0.617 41.194 1.00 32.25 169 ALA A C 1
ATOM 1233 O O . ALA A 1 169 ? -22.716 -0.282 41.949 1.00 32.25 169 ALA A O 1
ATOM 1234 N N . PRO A 1 170 ? -23.698 -1.857 40.675 1.00 38.12 170 PRO A N 1
ATOM 1235 C CA . PRO A 1 170 ? -22.646 -2.847 40.876 1.00 38.12 170 PRO A CA 1
ATOM 1236 C C . PRO A 1 170 ? -21.479 -2.624 39.902 1.00 38.12 170 PRO A C 1
ATOM 1238 O O . PRO A 1 170 ? -21.668 -2.574 38.687 1.00 38.12 170 PRO A O 1
ATOM 1241 N N . VAL A 1 171 ? -20.259 -2.553 40.435 1.00 32.09 171 VAL A N 1
ATOM 1242 C CA . VAL A 1 171 ? -19.024 -2.683 39.648 1.00 32.09 171 VAL A CA 1
ATOM 1243 C C . VAL A 1 171 ? -18.772 -4.172 39.415 1.00 32.09 171 VAL A C 1
ATOM 1245 O O . VAL A 1 171 ? -18.594 -4.921 40.374 1.00 32.09 171 VAL A O 1
ATOM 1248 N N . ALA A 1 172 ? -18.747 -4.604 38.155 1.00 35.53 172 ALA A N 1
ATOM 1249 C CA . ALA A 1 172 ? -18.369 -5.965 37.789 1.00 35.53 172 ALA A CA 1
ATOM 1250 C C . ALA A 1 172 ? -16.872 -6.017 37.450 1.00 35.53 172 ALA A C 1
ATOM 1252 O O . ALA A 1 172 ? -16.466 -5.678 36.340 1.00 35.53 172 ALA A O 1
ATOM 1253 N N . VAL A 1 173 ? -16.054 -6.453 38.410 1.00 30.39 173 VAL A N 1
ATOM 1254 C CA . VAL A 1 173 ? -14.682 -6.900 38.137 1.00 30.39 173 VAL A CA 1
ATOM 1255 C C . VAL A 1 173 ? -14.773 -8.295 37.522 1.00 30.39 173 VAL A C 1
ATOM 1257 O O . VAL A 1 173 ? -15.283 -9.212 38.164 1.00 30.39 173 VAL A O 1
ATOM 1260 N N . ILE A 1 174 ? -14.298 -8.463 36.287 1.00 40.44 174 ILE A N 1
ATOM 1261 C CA . ILE A 1 174 ? -14.133 -9.787 35.676 1.00 40.44 174 ILE A CA 1
ATOM 1262 C C . ILE A 1 174 ? -12.687 -10.216 35.914 1.00 40.44 174 ILE A C 1
ATOM 1264 O O . ILE A 1 174 ? -11.789 -9.896 35.140 1.00 40.44 174 ILE A O 1
ATOM 1268 N N . GLU A 1 175 ? -12.468 -10.913 37.025 1.00 28.39 175 GLU A N 1
ATOM 1269 C CA . GLU A 1 175 ? -11.201 -11.579 37.319 1.00 28.39 175 GLU A CA 1
ATOM 1270 C C . GLU A 1 175 ? -11.116 -12.889 36.514 1.00 28.39 175 GLU A C 1
ATOM 1272 O O . GLU A 1 175 ? -12.095 -13.630 36.393 1.00 28.39 175 GLU A O 1
ATOM 1277 N N . GLY A 1 176 ? -9.967 -13.144 35.886 1.00 35.31 176 GLY A N 1
ATOM 1278 C CA . GLY A 1 176 ? -9.843 -14.181 34.862 1.00 35.31 176 GLY A CA 1
ATOM 1279 C C . GLY A 1 176 ? -9.867 -15.614 35.403 1.00 35.31 176 GLY A C 1
ATOM 1280 O O . GLY A 1 176 ? -9.141 -15.955 36.335 1.00 35.31 176 GLY A O 1
ATOM 1281 N N . ALA A 1 177 ? -10.609 -16.497 34.727 1.00 33.31 177 ALA A N 1
ATOM 1282 C CA . ALA A 1 177 ? -10.523 -17.944 34.911 1.00 33.31 177 ALA A CA 1
ATOM 1283 C C . ALA A 1 177 ? -10.007 -18.618 33.628 1.00 33.31 177 ALA A C 1
ATOM 1285 O O . ALA A 1 177 ? -10.605 -18.525 32.558 1.00 33.31 177 ALA A O 1
ATOM 1286 N N . ARG A 1 178 ? -8.860 -19.292 33.751 1.00 33.28 178 ARG A N 1
ATOM 1287 C CA . ARG A 1 178 ? -8.185 -20.037 32.678 1.00 33.28 178 ARG A CA 1
ATOM 1288 C C . ARG A 1 178 ? -8.943 -21.321 32.320 1.00 33.28 178 ARG A C 1
ATOM 1290 O O . ARG A 1 178 ? -9.475 -21.976 33.209 1.00 33.28 178 ARG A O 1
ATOM 1297 N N . GLY A 1 179 ? -8.777 -21.779 31.076 1.00 30.64 179 GLY A N 1
ATOM 1298 C CA . GLY A 1 179 ? -8.692 -23.217 30.785 1.00 30.64 179 GLY A CA 1
ATOM 1299 C C . GLY A 1 179 ? -9.755 -23.803 29.855 1.00 30.64 179 GLY A C 1
ATOM 1300 O O . GLY A 1 179 ? -10.764 -24.324 30.315 1.00 30.64 179 GLY A O 1
ATOM 1301 N N . ALA A 1 180 ? -9.442 -23.853 28.557 1.00 30.25 180 ALA A N 1
ATOM 1302 C CA . ALA A 1 180 ? -9.982 -24.854 27.634 1.00 30.25 180 ALA A CA 1
ATOM 1303 C C . ALA A 1 180 ? -8.980 -25.115 26.490 1.00 30.25 180 ALA A C 1
ATOM 1305 O O . ALA A 1 180 ? -8.953 -24.402 25.491 1.00 30.25 180 ALA A O 1
ATOM 1306 N N . VAL A 1 181 ? -8.140 -26.140 26.650 1.00 34.53 181 VAL A N 1
ATOM 1307 C CA . VAL A 1 181 ? -7.317 -26.752 25.590 1.00 34.53 181 VAL A CA 1
ATOM 1308 C C . VAL A 1 181 ? -7.423 -28.271 25.755 1.00 34.53 181 VAL A C 1
ATOM 1310 O O . VAL A 1 181 ? -7.555 -28.717 26.893 1.00 34.53 181 VAL A O 1
ATOM 1313 N N . ILE A 1 182 ? -7.299 -29.008 24.635 1.00 33.53 182 ILE A N 1
ATOM 1314 C CA . ILE A 1 182 ? -7.353 -30.478 24.402 1.00 33.53 182 ILE A CA 1
ATOM 1315 C C . ILE A 1 182 ? -8.642 -30.864 23.646 1.00 33.53 182 ILE A C 1
ATOM 1317 O O . ILE A 1 182 ? -9.728 -30.547 24.112 1.00 33.53 182 ILE A O 1
ATOM 1321 N N . ALA A 1 183 ? -8.626 -31.572 22.507 1.00 37.59 183 ALA A N 1
ATOM 1322 C CA . ALA A 1 183 ? -7.562 -31.989 21.566 1.00 37.59 183 ALA A CA 1
ATOM 1323 C C . ALA A 1 183 ? -8.241 -32.494 20.244 1.00 37.59 183 ALA A C 1
ATOM 1325 O O . ALA A 1 183 ? -9.472 -32.458 20.174 1.00 37.59 183 ALA A O 1
ATOM 1326 N N . PRO A 1 184 ? -7.521 -32.910 19.174 1.00 46.50 184 PRO A N 1
ATOM 1327 C CA . PRO A 1 184 ? -8.116 -33.080 17.842 1.00 46.50 184 PRO A CA 1
ATOM 1328 C C . PRO A 1 184 ? -8.739 -34.466 17.595 1.00 46.50 184 PRO A C 1
ATOM 1330 O O . PRO A 1 184 ? -8.280 -35.474 18.129 1.00 46.50 184 PRO A O 1
ATOM 1333 N N . GLY A 1 185 ? -9.724 -34.520 16.692 1.00 31.19 185 GLY A N 1
ATOM 1334 C CA . GLY A 1 185 ? -10.229 -35.757 16.089 1.00 31.19 185 GLY A CA 1
ATOM 1335 C C . GLY A 1 185 ? -9.716 -35.916 14.657 1.00 31.19 185 GLY A C 1
ATOM 1336 O O . GLY A 1 185 ? -9.949 -35.045 13.822 1.00 31.19 185 GLY A O 1
ATOM 1337 N N . ALA A 1 186 ? -9.024 -37.019 14.372 1.00 38.00 186 ALA A N 1
ATOM 1338 C CA . ALA A 1 186 ? -8.523 -37.361 13.043 1.00 38.00 186 ALA A CA 1
ATOM 1339 C C . ALA A 1 186 ? -9.215 -38.617 12.489 1.00 38.00 186 ALA A C 1
ATOM 1341 O O . ALA A 1 186 ? -9.529 -39.531 13.247 1.00 38.00 186 ALA A O 1
ATOM 1342 N N . GLY A 1 187 ? -9.332 -38.696 11.158 1.00 34.09 187 GLY A N 1
ATOM 1343 C CA . GLY A 1 187 ? -9.553 -39.950 10.425 1.00 34.09 187 GLY A CA 1
ATOM 1344 C C . GLY A 1 187 ? -10.982 -40.196 9.929 1.00 34.09 187 GLY A C 1
ATOM 1345 O O . GLY A 1 187 ? -11.935 -40.187 10.699 1.00 34.09 187 GLY A O 1
ATOM 1346 N N . GLY A 1 188 ? -11.112 -40.478 8.628 1.00 30.45 188 GLY A N 1
ATOM 1347 C CA . GLY A 1 188 ? -12.384 -40.847 7.997 1.00 30.45 188 GLY A CA 1
ATOM 1348 C C . GLY A 1 188 ? -12.337 -40.749 6.473 1.00 30.45 188 GLY A C 1
ATOM 1349 O O . GLY A 1 188 ? -12.931 -39.843 5.903 1.00 30.45 188 GLY A O 1
ATOM 1350 N N . ALA A 1 189 ? -11.599 -41.649 5.819 1.00 39.66 189 ALA A N 1
ATOM 1351 C CA . ALA A 1 189 ? -11.581 -41.745 4.360 1.00 39.66 189 ALA A CA 1
ATOM 1352 C C . ALA A 1 189 ? -12.779 -42.548 3.825 1.00 39.66 189 ALA A C 1
ATOM 1354 O O . ALA A 1 189 ? -13.145 -43.568 4.417 1.00 39.66 189 ALA A O 1
ATOM 1355 N N . GLN A 1 190 ? -13.309 -42.124 2.675 1.00 41.75 190 GLN A N 1
ATOM 1356 C CA . GLN A 1 190 ? -13.853 -42.965 1.601 1.00 41.75 190 GLN A CA 1
ATOM 1357 C C . GLN A 1 190 ? -13.945 -42.140 0.313 1.00 41.75 190 GLN A C 1
ATOM 1359 O O . GLN A 1 190 ? -14.272 -40.938 0.430 1.00 41.75 190 GLN A O 1
#

pLDDT: mean 72.85, std 24.7, range [26.78, 95.88]